Protein AF-A0A1C7NAW8-F1 (afdb_monomer_lite)

Secondary structure (DSSP, 8-state):
-HHHHHHHHHHHHHHHHHHHHHHHHHHHHHHHHHHHHHHHHHHHHHHHHHHHHHHHHHHHHHHHHHHHHHHHHTT--HHHHHHHHTS--THHHHHHHHHHHHHHHHHHHHHHHHHHHHHHHHHHHHHHHHHHHHHHHHHHHHHHHHHHHHHHHHHHHHHHHHHHHHHHHHHHHHHHHHHHHHHHHHHHHHHHHHHHHHHHHHHHHHHHHHHHHHHHHHHHHHHHHHHHHHHHHHHHHHHHHHHHH-GGGHHHHHHHHHHHTT--HHHHHHHHHHHHTTT--

Foldseek 3Di:
DVVVVVVVVVVVVVVVVVVVVVVVVVVVVVVVVVVVVVVVVVVVVVVVVVVVVVVVVVVVVVVVVVVVVVVVVVPDDVVVVVVVVVPDDPVVVVVVVVVVVVVVVVVVVVVVVVVVVVVVVVVVVVVVVVVVVVVVVVVVVVVVVVVVVVVVVVVVVVVVVVVVVVVVVVVVVVVVVVVVVVVVVVVVVVVVVVVVVVVVVVVVVVVVVVVVVVVVVVVVVVVVVVVVVVVLVVVLVVLVVCLVPPLVCVLVSLVVNCVSVVPDPVVSVVSNVVSVVVVVD

Radius of gyration: 74.83 Å; chains: 1; bounding box: 138×52×200 Å

Organism: NCBI:txid101091

pLDDT: mean 86.78, std 14.37, range [37.06, 98.56]

Sequence (281 aa):
MVTTNKLSNNKKVLQAQVTRLTNEIEELYLEKEESKKNVLHFMQEADLARQEAKRALETLDQSTVLSSAWTRISNLDDTCLTQLLTLLDHHAVDEWAQLRSDHVSLQSTLDQTRDEVHATRVALEEETKRANLMKKRWQNAEYQLEKAEHIIDSNKMTQEKEIRQEYQSKLNQSEQSQLHWKNQCEKLISQNALYEEQTKASKAKEIHLMLVNKTLKQEIRKLNREERELVNLEYLRNVILKFLERKNTRAQLVPILSTLLQCSQEDQTRLFQLTQNTITS

Structure (mmCIF, N/CA/C/O backbone):
data_AF-A0A1C7NAW8-F1
#
_entry.id   AF-A0A1C7NAW8-F1
#
loop_
_atom_site.group_PDB
_atom_site.id
_atom_site.type_symbol
_atom_site.label_atom_id
_atom_site.label_alt_id
_atom_site.label_comp_id
_atom_site.label_asym_id
_atom_site.label_entity_id
_atom_site.label_seq_id
_atom_site.pdbx_PDB_ins_code
_atom_site.Cartn_x
_atom_site.Cartn_y
_atom_site.Cartn_z
_atom_site.occupancy
_atom_site.B_iso_or_equiv
_atom_site.auth_seq_id
_atom_site.auth_comp_id
_atom_site.auth_asym_id
_atom_site.auth_atom_id
_atom_site.pdbx_PDB_model_num
ATOM 1 N N . MET A 1 1 ? 5.092 -14.161 20.519 1.00 51.81 1 MET A N 1
ATOM 2 C CA . MET A 1 1 ? 6.440 -14.569 20.049 1.00 51.81 1 MET A CA 1
ATOM 3 C C . MET A 1 1 ? 6.537 -14.869 18.546 1.00 51.81 1 MET A C 1
ATOM 5 O O . MET A 1 1 ? 7.638 -14.841 18.025 1.00 51.81 1 MET A O 1
ATOM 9 N N . VAL A 1 2 ? 5.439 -15.101 17.812 1.00 54.19 2 VAL A N 1
ATOM 10 C CA . VAL A 1 2 ? 5.494 -15.413 16.361 1.00 54.19 2 VAL A CA 1
ATOM 11 C C . VAL A 1 2 ? 5.649 -14.164 15.468 1.00 54.19 2 VAL A C 1
ATOM 13 O O . VAL A 1 2 ? 6.211 -14.232 14.378 1.00 54.19 2 VAL A O 1
ATOM 16 N N . THR A 1 3 ? 5.214 -12.992 15.934 1.00 53.62 3 THR A N 1
ATOM 17 C CA . THR A 1 3 ? 5.253 -11.728 15.175 1.00 53.62 3 THR A CA 1
ATOM 18 C C . THR A 1 3 ? 6.654 -11.125 15.043 1.00 53.62 3 THR A C 1
ATOM 20 O O . THR A 1 3 ? 6.976 -10.544 14.008 1.00 53.62 3 THR A O 1
ATOM 23 N N . THR A 1 4 ? 7.525 -11.319 16.035 1.00 57.25 4 THR A N 1
ATOM 24 C CA . THR A 1 4 ? 8.906 -10.809 16.019 1.00 57.25 4 THR A CA 1
ATOM 25 C C . THR A 1 4 ? 9.782 -11.519 14.982 1.00 57.25 4 THR A C 1
ATOM 27 O O . THR A 1 4 ? 10.615 -10.878 14.343 1.00 57.25 4 THR A O 1
ATOM 30 N N . ASN A 1 5 ? 9.541 -12.810 14.723 1.00 64.00 5 ASN A N 1
ATOM 31 C CA . ASN A 1 5 ? 10.266 -13.560 13.691 1.00 64.00 5 ASN A CA 1
ATOM 32 C C . ASN A 1 5 ? 9.900 -13.126 12.263 1.00 64.00 5 ASN A C 1
ATOM 34 O O . ASN A 1 5 ? 10.780 -13.043 11.407 1.00 64.00 5 ASN A O 1
ATOM 38 N N . LYS A 1 6 ? 8.631 -12.782 12.000 1.00 68.56 6 LYS A N 1
ATOM 39 C CA . LYS A 1 6 ? 8.211 -12.260 10.685 1.00 68.56 6 LYS A CA 1
ATOM 40 C C . LYS A 1 6 ? 8.833 -10.895 10.376 1.00 68.56 6 LYS A C 1
ATOM 42 O O . LYS A 1 6 ? 9.317 -10.684 9.268 1.00 68.56 6 LYS A O 1
ATOM 47 N N . LEU A 1 7 ? 8.877 -9.998 11.361 1.00 70.75 7 LEU A N 1
ATOM 48 C CA . LEU A 1 7 ? 9.529 -8.689 11.230 1.00 70.75 7 LEU A CA 1
ATOM 49 C C . LEU A 1 7 ? 11.042 -8.811 10.996 1.00 70.75 7 LEU A C 1
ATOM 51 O O . LEU A 1 7 ? 11.593 -8.102 10.157 1.00 70.75 7 LEU A O 1
ATOM 55 N N . SER A 1 8 ? 11.700 -9.745 11.686 1.00 79.19 8 SER A N 1
ATOM 56 C CA . SER A 1 8 ? 13.129 -10.026 11.501 1.00 79.19 8 SER A CA 1
ATOM 57 C C . SER A 1 8 ? 13.445 -10.536 10.089 1.00 79.19 8 SER A C 1
ATOM 59 O O . SER A 1 8 ? 14.378 -10.051 9.448 1.00 79.19 8 SER A O 1
ATOM 61 N N . ASN A 1 9 ? 12.625 -11.446 9.554 1.00 81.44 9 ASN A N 1
ATOM 62 C CA . ASN A 1 9 ? 12.804 -11.953 8.193 1.00 81.44 9 ASN A CA 1
ATOM 63 C C . ASN A 1 9 ? 12.555 -10.878 7.129 1.00 81.44 9 ASN A C 1
ATOM 65 O O . ASN A 1 9 ? 13.366 -10.742 6.217 1.00 81.44 9 ASN A O 1
ATOM 69 N N . ASN A 1 10 ? 11.510 -10.059 7.274 1.00 84.44 10 ASN A N 1
ATOM 70 C CA . ASN A 1 10 ? 11.258 -8.960 6.338 1.00 84.44 10 ASN A CA 1
ATOM 71 C C . ASN A 1 10 ? 12.392 -7.928 6.343 1.00 84.44 10 ASN A C 1
ATOM 73 O O . ASN A 1 10 ? 12.785 -7.448 5.283 1.00 84.44 10 ASN A O 1
ATOM 77 N N . LYS A 1 11 ? 12.969 -7.631 7.514 1.00 87.19 11 LYS A N 1
ATOM 78 C CA . LYS A 1 11 ? 14.132 -6.744 7.616 1.00 87.19 11 LYS A CA 1
ATOM 79 C C . LYS A 1 11 ? 15.340 -7.304 6.860 1.00 87.19 11 LYS A C 1
ATOM 81 O O . LYS A 1 11 ? 15.992 -6.552 6.148 1.00 87.19 11 LYS A O 1
ATOM 86 N N . LYS A 1 12 ? 15.614 -8.610 6.965 1.00 88.94 12 LYS A N 1
ATOM 87 C CA . LYS A 1 12 ? 16.709 -9.257 6.219 1.00 88.94 12 LYS A CA 1
ATOM 88 C C . LYS A 1 12 ? 16.485 -9.223 4.706 1.00 88.94 12 LYS A C 1
ATOM 90 O O . LYS A 1 12 ? 17.429 -8.956 3.972 1.00 88.94 12 LYS A O 1
ATOM 95 N N . VAL A 1 13 ? 15.252 -9.453 4.252 1.00 90.38 13 VAL A N 1
ATOM 96 C CA . VAL A 1 13 ? 14.896 -9.393 2.823 1.00 90.38 13 VAL A CA 1
ATOM 97 C C . VAL A 1 13 ? 15.068 -7.976 2.279 1.00 90.38 13 VAL A C 1
ATOM 99 O O . VAL A 1 13 ? 15.721 -7.793 1.256 1.00 90.38 13 VAL A O 1
ATOM 102 N N . LEU A 1 14 ? 14.563 -6.968 2.996 1.00 90.25 14 LEU A N 1
ATOM 103 C CA . LEU A 1 14 ? 14.736 -5.565 2.616 1.00 90.25 14 LEU A CA 1
ATOM 104 C C . LEU A 1 14 ? 16.208 -5.158 2.610 1.00 90.25 14 LEU A C 1
ATOM 106 O O . LEU A 1 14 ? 16.650 -4.477 1.694 1.00 90.25 14 LEU A O 1
ATOM 110 N N . GLN A 1 15 ? 16.985 -5.602 3.596 1.00 91.56 15 GLN A N 1
ATOM 111 C CA . GLN A 1 15 ? 18.406 -5.283 3.668 1.00 91.56 15 GLN A CA 1
ATOM 112 C C . GLN A 1 15 ? 19.187 -5.908 2.505 1.00 91.56 15 GLN A C 1
ATOM 114 O O . GLN A 1 15 ? 19.997 -5.222 1.895 1.00 91.56 15 GLN A O 1
ATOM 119 N N . ALA A 1 16 ? 18.881 -7.154 2.130 1.00 91.81 16 ALA A N 1
ATOM 120 C CA . ALA A 1 16 ? 19.460 -7.787 0.945 1.00 91.81 16 ALA A CA 1
ATOM 121 C C . ALA A 1 16 ? 19.065 -7.064 -0.355 1.00 91.81 16 ALA A C 1
ATOM 123 O O . ALA A 1 16 ? 19.889 -6.919 -1.256 1.00 91.81 16 ALA A O 1
ATOM 124 N N . GLN A 1 17 ? 17.824 -6.577 -0.448 1.00 91.38 17 GLN A N 1
ATOM 125 C CA . GLN A 1 17 ? 17.354 -5.818 -1.605 1.00 91.38 17 GLN A CA 1
ATOM 126 C C . GLN A 1 17 ? 18.036 -4.450 -1.713 1.00 91.38 17 GLN A C 1
ATOM 128 O O . GLN A 1 17 ? 18.431 -4.061 -2.807 1.00 91.38 17 GLN A O 1
ATOM 133 N N . VAL A 1 18 ? 18.238 -3.757 -0.588 1.00 91.31 18 VAL A N 1
ATOM 134 C CA . VAL A 1 18 ? 19.005 -2.505 -0.545 1.00 91.31 18 VAL A CA 1
ATOM 135 C C . VAL A 1 18 ? 20.436 -2.749 -1.012 1.00 91.31 18 VAL A C 1
ATOM 137 O O . VAL A 1 18 ? 20.887 -2.047 -1.904 1.00 91.31 18 VAL A O 1
ATOM 140 N N . THR A 1 19 ? 21.122 -3.776 -0.499 1.00 92.50 19 THR A N 1
ATOM 141 C CA . THR A 1 19 ? 22.492 -4.097 -0.937 1.00 92.50 19 THR A CA 1
ATOM 142 C C . THR A 1 19 ? 22.557 -4.413 -2.431 1.00 92.50 19 THR A C 1
ATOM 144 O O . THR A 1 19 ? 23.470 -3.961 -3.111 1.00 92.50 19 THR A O 1
ATOM 147 N N . ARG A 1 20 ? 21.568 -5.140 -2.965 1.00 94.44 20 ARG A N 1
ATOM 148 C CA . ARG A 1 20 ? 21.500 -5.443 -4.399 1.00 94.44 20 ARG A CA 1
ATOM 149 C C . ARG A 1 20 ? 21.351 -4.180 -5.247 1.00 94.44 20 ARG A C 1
ATOM 151 O O . ARG A 1 20 ? 22.102 -4.014 -6.197 1.00 94.44 20 ARG A O 1
ATOM 158 N N . LEU A 1 21 ? 20.426 -3.297 -4.871 1.00 92.31 21 LEU A N 1
ATOM 159 C CA . LEU A 1 21 ? 20.205 -2.029 -5.571 1.00 92.31 21 LEU A CA 1
ATOM 160 C C . LEU A 1 21 ? 21.412 -1.093 -5.451 1.00 92.31 21 LEU A C 1
ATOM 162 O O . LEU A 1 21 ? 21.721 -0.380 -6.395 1.00 92.31 21 LEU A O 1
ATOM 166 N N . THR A 1 22 ? 22.117 -1.094 -4.316 1.00 93.81 22 THR A N 1
ATOM 167 C CA . THR A 1 22 ? 23.360 -0.324 -4.160 1.00 93.81 22 THR A CA 1
ATOM 168 C C . THR A 1 22 ? 24.436 -0.803 -5.130 1.00 93.81 22 THR A C 1
ATOM 170 O O . THR A 1 22 ? 25.039 0.027 -5.802 1.00 93.81 22 THR A O 1
ATOM 173 N N . ASN A 1 23 ? 24.626 -2.119 -5.257 1.00 94.19 23 ASN A N 1
ATOM 174 C CA . ASN A 1 23 ? 25.592 -2.679 -6.203 1.00 94.19 23 ASN A CA 1
ATOM 175 C C . ASN A 1 23 ? 25.206 -2.370 -7.659 1.00 94.19 23 ASN A C 1
ATOM 177 O O . ASN A 1 23 ? 26.063 -1.994 -8.448 1.00 94.19 23 ASN A O 1
ATOM 181 N N . GLU A 1 24 ? 23.920 -2.477 -8.001 1.00 94.88 24 GLU A N 1
ATOM 182 C CA . GLU A 1 24 ? 23.408 -2.164 -9.343 1.00 94.88 24 GLU A CA 1
ATOM 183 C C . GLU A 1 24 ? 23.604 -0.679 -9.694 1.00 94.88 24 GLU A C 1
ATOM 185 O O . GLU A 1 24 ? 23.990 -0.341 -10.809 1.00 94.88 24 GLU A O 1
ATOM 190 N N . ILE A 1 25 ? 23.428 0.225 -8.724 1.00 91.69 25 ILE A N 1
ATOM 191 C CA . ILE A 1 25 ? 23.732 1.650 -8.902 1.00 91.69 25 ILE A CA 1
ATOM 192 C C . ILE A 1 25 ? 25.233 1.869 -9.142 1.00 91.69 25 ILE A C 1
ATOM 194 O O . ILE A 1 25 ? 25.587 2.639 -10.033 1.00 91.69 25 ILE A O 1
ATOM 198 N N . GLU A 1 26 ? 26.117 1.224 -8.375 1.00 94.50 26 GLU A N 1
ATOM 199 C CA . GLU A 1 26 ? 27.570 1.334 -8.584 1.00 94.50 26 GLU A CA 1
ATOM 200 C C . GLU A 1 26 ? 27.997 0.825 -9.967 1.00 94.50 26 GLU A C 1
ATOM 202 O O . GLU A 1 26 ? 28.802 1.478 -10.634 1.00 94.50 26 GLU A O 1
ATOM 207 N N . GLU A 1 27 ? 27.421 -0.286 -10.426 1.00 92.38 27 GLU A N 1
ATOM 208 C CA . GLU A 1 27 ? 27.670 -0.848 -11.756 1.00 92.38 27 GLU A CA 1
ATOM 209 C C . GLU A 1 27 ? 27.235 0.125 -12.865 1.00 92.38 27 GLU A C 1
ATOM 211 O O . GLU A 1 27 ? 28.030 0.454 -13.745 1.00 92.38 27 GLU A O 1
ATOM 216 N N . LEU A 1 28 ? 26.040 0.718 -12.750 1.00 92.19 28 LEU A N 1
ATOM 217 C CA . LEU A 1 28 ? 25.561 1.743 -13.687 1.00 92.19 28 LEU A CA 1
ATOM 218 C C . LEU A 1 28 ? 26.434 3.010 -13.690 1.00 92.19 28 LEU A C 1
ATOM 220 O O . LEU A 1 28 ? 26.618 3.644 -14.733 1.00 92.19 28 LEU A O 1
ATOM 224 N N . TYR A 1 29 ? 26.990 3.406 -12.541 1.00 93.25 29 TYR A N 1
ATOM 225 C CA . TYR A 1 29 ? 27.942 4.519 -12.481 1.00 93.25 29 TYR A CA 1
ATOM 226 C C . TYR A 1 29 ? 29.252 4.198 -13.211 1.00 93.25 29 TYR A C 1
ATOM 228 O O . TYR A 1 29 ? 29.793 5.076 -13.890 1.00 93.25 29 TYR A O 1
ATOM 236 N N . LEU A 1 30 ? 29.746 2.961 -13.104 1.00 93.88 30 LEU A N 1
ATOM 237 C CA . LEU A 1 30 ? 30.938 2.504 -13.820 1.00 93.88 30 LEU A CA 1
ATOM 238 C C . LEU A 1 30 ? 30.696 2.454 -15.335 1.00 93.88 30 LEU A C 1
ATOM 240 O O . LEU A 1 30 ? 31.489 3.029 -16.083 1.00 93.88 30 LEU A O 1
ATOM 244 N N . GLU A 1 31 ? 29.576 1.879 -15.782 1.00 90.62 31 GLU A N 1
ATOM 245 C CA . GLU A 1 31 ? 29.193 1.837 -17.203 1.00 90.62 31 GLU A CA 1
ATOM 246 C C . GLU A 1 31 ? 29.044 3.240 -17.803 1.00 90.62 31 GLU A C 1
ATOM 248 O O . GLU A 1 31 ? 29.469 3.505 -18.935 1.00 90.62 31 GLU A O 1
ATOM 253 N N . LYS A 1 32 ? 28.474 4.181 -17.040 1.00 92.50 32 LYS A N 1
ATOM 254 C CA . LYS A 1 32 ? 28.353 5.580 -17.461 1.00 92.50 32 LYS A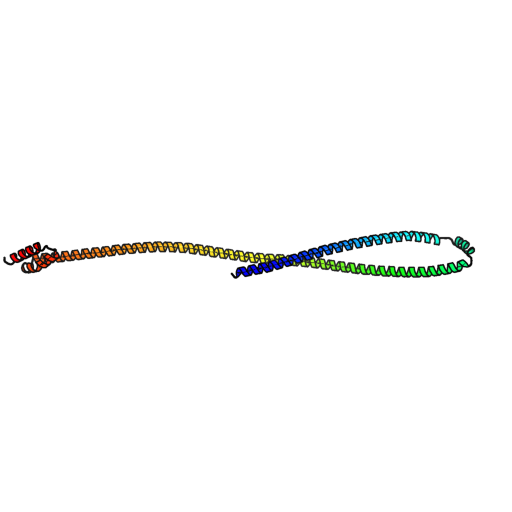 CA 1
ATOM 255 C C . LYS A 1 32 ? 29.721 6.232 -17.658 1.00 92.50 32 LYS A C 1
ATOM 257 O O . LYS A 1 32 ? 29.912 6.967 -18.630 1.00 92.50 32 LYS A O 1
ATOM 262 N N . GLU A 1 33 ? 30.669 5.982 -16.758 1.00 91.81 33 GLU A N 1
ATOM 263 C CA . GLU A 1 33 ? 31.998 6.590 -16.848 1.00 91.81 33 GLU A CA 1
ATOM 264 C C . GLU A 1 33 ? 32.855 5.945 -17.948 1.00 91.81 33 GLU A C 1
ATOM 266 O O . GLU A 1 33 ? 33.630 6.639 -18.610 1.00 91.81 33 GLU A O 1
ATOM 271 N N . GLU A 1 34 ? 32.661 4.655 -18.225 1.00 90.94 34 GLU A N 1
ATOM 272 C CA . GLU A 1 34 ? 33.238 3.979 -19.391 1.00 90.94 34 GLU A CA 1
ATOM 273 C C . GLU A 1 34 ? 32.644 4.507 -20.706 1.00 90.94 34 GLU A C 1
ATOM 275 O O . GLU A 1 34 ? 33.382 4.890 -21.616 1.00 90.94 34 GLU A O 1
ATOM 280 N N . SER A 1 35 ? 31.321 4.668 -20.774 1.00 89.56 35 SER A N 1
ATOM 281 C CA . SER A 1 35 ? 30.636 5.255 -21.934 1.00 89.56 35 SER A CA 1
ATOM 282 C C . SER A 1 35 ? 31.125 6.675 -22.230 1.00 89.56 35 SER A C 1
ATOM 284 O O . SER A 1 35 ? 31.375 7.030 -23.382 1.00 89.56 35 SER A O 1
ATOM 286 N N . LYS A 1 36 ? 31.336 7.491 -21.193 1.00 94.19 36 LYS A N 1
ATOM 287 C CA . LYS A 1 36 ? 31.895 8.844 -21.323 1.00 94.19 36 LYS A CA 1
ATOM 288 C C . LYS A 1 36 ? 33.329 8.836 -21.864 1.00 94.19 36 LYS A C 1
ATOM 290 O O . LYS A 1 36 ? 33.662 9.681 -22.696 1.00 94.19 36 LYS A O 1
ATOM 295 N N . LYS A 1 37 ? 34.172 7.890 -21.430 1.00 93.75 37 LYS A N 1
ATOM 296 C CA . LYS A 1 37 ? 35.524 7.707 -21.988 1.00 93.75 37 LYS A CA 1
ATOM 297 C C . LYS A 1 37 ? 35.471 7.314 -23.464 1.00 93.75 37 LYS A C 1
ATOM 299 O O . LYS A 1 37 ? 36.210 7.890 -24.257 1.00 93.75 37 LYS A O 1
ATOM 304 N N . ASN A 1 38 ? 34.562 6.416 -23.837 1.00 91.31 38 ASN A N 1
ATOM 305 C CA . ASN A 1 38 ? 34.384 5.998 -25.228 1.00 91.31 38 ASN A CA 1
ATOM 306 C C . ASN A 1 38 ? 33.960 7.174 -26.120 1.00 91.31 38 ASN A C 1
ATOM 308 O O . ASN A 1 38 ? 34.534 7.371 -27.187 1.00 91.31 38 ASN A O 1
ATOM 312 N N . VAL A 1 39 ? 33.025 8.015 -25.664 1.00 92.06 39 VAL A N 1
ATOM 313 C CA . VAL A 1 39 ? 32.625 9.233 -26.395 1.00 92.06 39 VAL A CA 1
ATOM 314 C C . VAL A 1 39 ? 33.805 10.191 -26.586 1.00 92.06 39 VAL A C 1
ATOM 316 O O . VAL A 1 39 ? 33.990 10.718 -27.682 1.00 92.06 39 VAL A O 1
ATOM 319 N N . LEU A 1 40 ? 34.633 10.394 -25.555 1.00 90.06 40 LEU A N 1
ATOM 320 C CA . LEU A 1 40 ? 35.838 11.225 -25.661 1.00 90.06 40 LEU A CA 1
ATOM 321 C C . LEU A 1 40 ? 36.845 10.663 -26.673 1.00 90.06 40 LEU A C 1
ATOM 323 O O . LEU A 1 40 ? 37.391 11.435 -27.459 1.00 90.06 40 LEU A O 1
ATOM 327 N N . HIS A 1 41 ? 37.057 9.344 -26.689 1.00 93.62 41 HIS A N 1
ATOM 328 C CA . HIS A 1 41 ? 37.923 8.690 -27.673 1.00 93.62 41 HIS A CA 1
ATOM 329 C C . HIS A 1 41 ? 37.406 8.906 -29.100 1.00 93.62 41 HIS A C 1
ATOM 331 O O . HIS A 1 41 ? 38.157 9.355 -29.961 1.00 93.62 41 HIS A O 1
ATOM 337 N N . PHE A 1 42 ? 36.108 8.686 -29.342 1.00 90.69 42 PHE A N 1
ATOM 338 C CA . PHE A 1 42 ? 35.502 8.925 -30.656 1.00 90.69 42 PHE A CA 1
ATOM 339 C C . PHE A 1 42 ? 35.623 10.384 -31.109 1.00 90.69 42 PHE A C 1
ATOM 341 O O . PHE A 1 42 ? 35.854 10.641 -32.289 1.00 90.69 42 PHE A O 1
ATOM 348 N N . MET A 1 43 ? 35.492 11.350 -30.194 1.00 88.38 43 MET A N 1
ATOM 349 C CA . MET A 1 43 ? 35.703 12.762 -30.525 1.00 88.38 43 MET A CA 1
ATOM 350 C C . MET A 1 43 ? 37.155 13.048 -30.925 1.00 88.38 43 MET A C 1
ATOM 352 O O . MET A 1 43 ? 37.383 13.723 -31.926 1.00 88.38 43 MET A O 1
ATOM 356 N N . GLN A 1 44 ? 38.129 12.510 -30.186 1.00 92.81 44 GLN A N 1
ATOM 357 C CA . GLN A 1 44 ? 39.552 12.672 -30.502 1.00 92.81 44 GLN A CA 1
ATOM 358 C C . GLN A 1 44 ? 39.921 12.032 -31.843 1.00 92.81 44 GLN A C 1
ATOM 360 O O . GLN A 1 44 ? 40.644 12.630 -32.638 1.00 92.81 44 GLN A O 1
ATOM 365 N N . GLU A 1 45 ? 39.393 10.842 -32.116 1.00 91.38 45 GLU A N 1
ATOM 366 C CA . GLU A 1 45 ? 39.609 10.120 -33.368 1.00 91.38 45 GLU A CA 1
ATOM 367 C C . GLU A 1 45 ? 38.979 10.858 -34.560 1.00 91.38 45 GLU A C 1
ATOM 369 O O . GLU A 1 45 ? 39.610 11.011 -35.607 1.00 91.38 45 GLU A O 1
ATOM 374 N N . ALA A 1 46 ? 37.782 11.426 -34.383 1.00 88.88 46 ALA A N 1
ATOM 375 C CA . ALA A 1 46 ? 37.148 12.270 -35.393 1.00 88.88 46 ALA A CA 1
ATOM 376 C C . ALA A 1 46 ? 37.946 13.556 -35.676 1.00 88.88 46 ALA A C 1
ATOM 378 O O . ALA A 1 46 ? 38.043 13.982 -36.831 1.00 88.88 46 ALA A O 1
ATOM 379 N N . ASP A 1 47 ? 38.531 14.179 -34.651 1.00 91.44 47 ASP A N 1
ATOM 380 C CA . ASP A 1 47 ? 39.372 15.366 -34.824 1.00 91.44 47 ASP A CA 1
ATOM 381 C C . ASP A 1 47 ? 40.706 15.036 -35.510 1.00 91.44 47 ASP A C 1
ATOM 383 O O . ASP A 1 47 ? 41.153 15.803 -36.368 1.00 91.44 47 ASP A O 1
ATOM 387 N N . LEU A 1 48 ? 41.309 13.880 -35.212 1.00 91.19 48 LEU A N 1
ATOM 388 C CA . LEU A 1 48 ? 42.483 13.373 -35.930 1.00 91.19 48 LEU A CA 1
ATOM 389 C C . LEU A 1 48 ? 42.171 13.136 -37.411 1.00 91.19 48 LEU A C 1
ATOM 391 O O . LEU A 1 48 ? 42.870 13.674 -38.271 1.00 91.19 48 LEU A O 1
ATOM 395 N N . ALA A 1 49 ? 41.073 12.441 -37.717 1.00 90.12 49 ALA A N 1
ATOM 396 C CA . ALA A 1 49 ? 40.642 12.200 -39.093 1.00 90.12 49 ALA A CA 1
ATOM 397 C C . ALA A 1 49 ? 40.394 13.513 -39.862 1.00 90.12 49 ALA A C 1
ATOM 399 O O . ALA A 1 49 ? 40.749 13.638 -41.035 1.00 90.12 49 ALA A O 1
ATOM 400 N N . ARG A 1 50 ? 39.839 14.540 -39.200 1.00 90.69 50 ARG A N 1
ATOM 401 C CA . ARG A 1 50 ? 39.681 15.883 -39.790 1.00 90.69 50 ARG A CA 1
ATOM 402 C C . ARG A 1 50 ? 41.018 16.554 -40.091 1.00 90.69 50 ARG A C 1
ATOM 404 O O . ARG A 1 50 ? 41.149 17.194 -41.134 1.00 90.69 50 ARG A O 1
ATOM 411 N N . GLN A 1 51 ? 41.998 16.440 -39.196 1.00 91.25 51 GLN A N 1
ATOM 412 C CA . GLN A 1 51 ? 43.333 16.994 -39.430 1.00 91.25 51 GLN A CA 1
ATOM 413 C C . GLN A 1 51 ? 44.041 16.286 -40.586 1.00 91.25 51 GLN A C 1
ATOM 415 O O . GLN A 1 51 ? 44.654 16.955 -41.417 1.00 91.25 51 GLN A O 1
ATOM 420 N N . GLU A 1 52 ? 43.929 14.963 -40.674 1.00 89.94 52 GLU A N 1
ATOM 421 C CA . GLU A 1 52 ? 44.488 14.184 -41.781 1.00 89.94 52 GLU A CA 1
ATOM 422 C C . GLU A 1 52 ? 43.840 14.547 -43.117 1.00 89.94 52 GLU A C 1
ATOM 424 O O . GLU A 1 52 ? 44.552 14.832 -44.079 1.00 89.94 52 GLU A O 1
ATOM 429 N N . ALA A 1 53 ? 42.508 14.655 -43.162 1.00 86.50 53 ALA A N 1
ATOM 430 C CA . ALA A 1 53 ? 41.792 15.100 -44.356 1.00 86.50 53 ALA A CA 1
ATOM 431 C C . ALA A 1 53 ? 42.233 16.505 -44.804 1.00 86.50 53 ALA A C 1
ATOM 433 O O . ALA A 1 53 ? 42.399 16.758 -45.998 1.00 86.50 53 ALA A O 1
ATOM 434 N N . LYS A 1 54 ? 42.475 17.416 -43.852 1.00 91.12 54 LYS A N 1
ATOM 435 C CA . LYS A 1 54 ? 42.985 18.759 -44.150 1.00 91.12 54 LYS A CA 1
ATOM 436 C C . LYS A 1 54 ? 44.399 18.721 -44.739 1.00 91.12 54 LYS A C 1
ATOM 438 O O . LYS A 1 54 ? 44.640 19.381 -45.745 1.00 91.12 54 LYS A O 1
ATOM 443 N N . ARG A 1 55 ? 45.311 17.924 -44.169 1.00 88.00 55 ARG A N 1
ATOM 444 C CA . ARG A 1 55 ? 46.669 17.744 -44.720 1.00 88.00 55 ARG A CA 1
ATOM 445 C C . ARG A 1 55 ? 46.632 17.144 -46.125 1.00 88.00 55 ARG A C 1
ATOM 447 O O . ARG A 1 55 ? 47.365 17.600 -46.995 1.00 88.00 55 ARG A O 1
ATOM 454 N N . ALA A 1 56 ? 45.755 16.167 -46.363 1.00 83.50 56 ALA A N 1
ATOM 455 C CA . ALA A 1 56 ? 45.577 15.565 -47.683 1.00 83.50 56 ALA A CA 1
ATOM 456 C C . ALA A 1 56 ? 45.097 16.595 -48.726 1.00 83.50 56 ALA A C 1
ATOM 458 O O . ALA A 1 56 ? 45.620 16.643 -49.840 1.00 83.50 56 ALA A O 1
ATOM 459 N N . LEU A 1 57 ? 44.161 17.475 -48.356 1.00 79.81 57 LEU A N 1
ATOM 460 C CA . LEU A 1 57 ? 43.723 18.590 -49.205 1.00 79.81 57 LEU A CA 1
ATOM 461 C C . LEU A 1 57 ? 44.858 19.578 -49.511 1.00 79.81 57 LEU A C 1
ATOM 463 O O . LEU A 1 57 ? 45.024 19.965 -50.665 1.00 79.81 57 LEU A O 1
ATOM 467 N N . GLU A 1 58 ? 45.670 19.941 -48.515 1.00 82.25 58 GLU A N 1
ATOM 468 C CA . GLU A 1 58 ? 46.837 20.820 -48.702 1.00 82.25 58 GLU A CA 1
ATOM 469 C C . GLU A 1 58 ? 47.876 20.197 -49.654 1.00 82.25 58 GLU A C 1
ATOM 471 O O . GLU A 1 58 ? 48.435 20.892 -50.502 1.00 82.25 58 GLU A O 1
ATOM 476 N N . THR A 1 59 ? 48.095 18.878 -49.588 1.00 79.00 59 THR A N 1
ATOM 477 C CA . THR A 1 59 ? 48.964 18.179 -50.553 1.00 79.00 59 THR A CA 1
ATOM 478 C C . THR A 1 59 ? 48.373 18.120 -51.963 1.00 79.00 59 THR A C 1
ATOM 480 O O . THR A 1 59 ? 49.112 18.213 -52.944 1.00 79.00 59 THR A O 1
ATOM 483 N N . LEU A 1 60 ? 47.046 18.018 -52.093 1.00 72.69 60 LEU A N 1
ATOM 484 C CA . LEU A 1 60 ? 46.374 18.036 -53.394 1.00 72.69 60 LEU A CA 1
ATOM 485 C C . LEU A 1 60 ? 46.508 19.410 -54.069 1.00 72.69 60 LEU A C 1
ATOM 487 O O . LEU A 1 60 ? 46.741 19.487 -55.274 1.00 72.69 60 LEU A O 1
ATOM 491 N N . ASP A 1 61 ? 46.435 20.490 -53.291 1.00 71.75 61 ASP A N 1
ATOM 492 C CA . ASP A 1 61 ? 46.587 21.864 -53.786 1.00 71.75 61 ASP A CA 1
ATOM 493 C C . ASP A 1 61 ? 48.034 22.180 -54.218 1.00 71.75 61 ASP A C 1
ATOM 495 O O . ASP A 1 61 ? 48.278 22.992 -55.103 1.00 71.75 61 ASP A O 1
ATOM 499 N N . GLN A 1 62 ? 49.029 21.465 -53.685 1.00 69.69 62 GLN A N 1
ATOM 500 C CA . GLN A 1 62 ? 50.398 21.514 -54.219 1.00 69.69 62 GLN A CA 1
ATOM 501 C C . GLN A 1 62 ? 50.527 20.764 -55.558 1.00 69.69 62 GLN A C 1
ATOM 503 O O . GLN A 1 62 ? 51.332 21.139 -56.412 1.00 69.69 62 GLN A O 1
ATOM 508 N N . SER A 1 63 ? 49.708 19.733 -55.783 1.00 61.41 63 SER A N 1
ATOM 509 C CA . SER A 1 63 ? 49.677 18.974 -57.040 1.00 61.41 63 SER A CA 1
ATOM 510 C C . SER A 1 63 ? 49.013 19.752 -58.190 1.00 61.41 63 SER A C 1
ATOM 512 O O . SER A 1 63 ? 49.424 19.621 -59.346 1.00 61.41 63 SER A O 1
ATOM 514 N N . THR A 1 64 ? 48.057 20.646 -57.906 1.00 63.03 64 THR A N 1
ATOM 515 C CA . THR A 1 64 ? 47.448 21.519 -58.933 1.00 63.03 64 THR A CA 1
ATOM 516 C C . THR A 1 64 ? 48.464 22.499 -59.541 1.00 63.03 64 THR A C 1
ATOM 518 O O . THR A 1 64 ? 48.396 22.792 -60.739 1.00 63.03 64 THR A O 1
ATOM 521 N N . VAL A 1 65 ? 49.479 22.920 -58.775 1.00 59.72 65 VAL A N 1
ATOM 522 C CA . VAL A 1 65 ? 50.618 23.714 -59.276 1.00 59.72 65 VAL A CA 1
ATOM 523 C C . VAL A 1 65 ? 51.429 22.923 -60.309 1.00 59.72 65 VAL A C 1
ATOM 525 O O . VAL A 1 65 ? 51.774 23.469 -61.360 1.00 59.72 65 VAL A O 1
ATOM 528 N N . LEU A 1 66 ? 51.665 21.628 -60.072 1.00 60.75 66 LEU A N 1
ATOM 529 C CA . LEU A 1 66 ? 52.351 20.74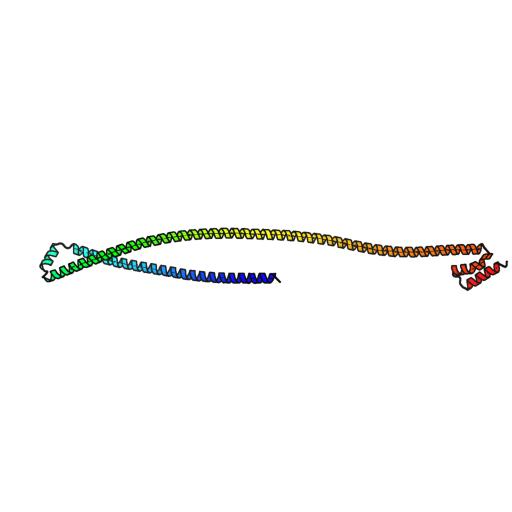3 -61.024 1.00 60.75 66 LEU A CA 1
ATOM 530 C C . LEU A 1 66 ? 51.522 20.505 -62.292 1.00 60.75 66 LEU A C 1
ATOM 532 O O . LEU A 1 66 ? 52.072 20.518 -63.392 1.00 60.75 66 LEU A O 1
ATOM 536 N N . SER A 1 67 ? 50.199 20.381 -62.158 1.00 59.62 67 SER A N 1
ATOM 537 C CA . SER A 1 67 ? 49.286 20.292 -63.304 1.00 59.62 67 SER A CA 1
ATOM 538 C C . SER A 1 67 ? 49.373 21.545 -64.186 1.00 59.62 67 SER A C 1
ATOM 540 O O . SER A 1 67 ? 49.573 21.437 -65.392 1.00 59.62 67 SER A O 1
ATOM 542 N N . SER A 1 68 ? 49.378 22.745 -63.591 1.00 64.56 68 SER A N 1
ATOM 543 C CA . SER A 1 68 ? 49.527 24.006 -64.341 1.00 64.56 68 SER A CA 1
ATOM 544 C C . SER A 1 68 ? 50.883 24.158 -65.053 1.00 64.56 68 SER A C 1
ATOM 546 O O . SER A 1 68 ? 50.966 24.786 -66.112 1.00 64.56 68 SER A O 1
ATOM 548 N N . ALA A 1 69 ? 51.948 23.560 -64.508 1.00 59.00 69 ALA A N 1
ATOM 549 C CA . ALA A 1 69 ? 53.266 23.514 -65.136 1.00 59.00 69 ALA A CA 1
ATOM 550 C C . ALA A 1 69 ? 53.294 22.536 -66.322 1.00 59.00 69 ALA A C 1
ATOM 552 O O . ALA A 1 69 ? 53.865 22.849 -67.367 1.00 59.00 69 ALA A O 1
ATOM 553 N N . TRP A 1 70 ? 52.614 21.395 -66.204 1.00 58.59 70 TRP A N 1
ATOM 554 C CA . TRP A 1 70 ? 52.499 20.409 -67.277 1.00 58.59 70 TRP A CA 1
ATOM 555 C C . TRP A 1 70 ? 51.675 20.935 -68.465 1.00 58.59 70 TRP A C 1
ATOM 557 O O . TRP A 1 70 ? 52.079 20.761 -69.616 1.00 58.59 70 TRP A O 1
ATOM 567 N N . THR A 1 71 ? 50.603 21.696 -68.209 1.00 62.09 71 THR A N 1
ATOM 568 C CA . THR A 1 71 ? 49.815 22.387 -69.253 1.00 62.09 71 THR A CA 1
ATOM 569 C C . THR A 1 71 ? 50.609 23.484 -69.976 1.00 62.09 71 THR A C 1
ATOM 571 O O . THR A 1 71 ? 50.316 23.829 -71.118 1.00 62.09 71 THR A O 1
ATOM 574 N N . ARG A 1 72 ? 51.638 24.057 -69.337 1.00 59.41 72 ARG A N 1
ATOM 575 C CA . ARG A 1 72 ? 52.547 25.026 -69.977 1.00 59.41 72 ARG A CA 1
ATOM 576 C C . ARG A 1 72 ? 53.573 24.358 -70.890 1.00 59.41 72 ARG A C 1
ATOM 578 O O . ARG A 1 72 ? 53.924 24.942 -71.907 1.00 59.41 72 ARG A O 1
ATOM 585 N N . ILE A 1 73 ? 54.019 23.150 -70.552 1.00 57.47 73 ILE A N 1
ATOM 586 C CA . ILE A 1 73 ? 54.952 22.363 -71.375 1.00 57.47 73 ILE A CA 1
ATOM 587 C C . ILE A 1 73 ? 54.243 21.794 -72.614 1.00 57.47 73 ILE A C 1
ATOM 589 O O . ILE A 1 73 ? 54.820 21.768 -73.694 1.00 57.47 73 ILE A O 1
ATOM 593 N N . SER A 1 74 ? 52.972 21.409 -72.489 1.00 58.00 74 SER A N 1
ATOM 594 C CA . SER A 1 74 ? 52.169 20.865 -73.598 1.00 58.00 74 SER A CA 1
ATOM 595 C C . SER A 1 74 ? 51.661 21.915 -74.602 1.00 58.00 74 SER A C 1
ATOM 597 O O . SER A 1 74 ? 51.124 21.541 -75.638 1.00 58.00 74 SER A O 1
ATOM 599 N N . ASN A 1 75 ? 51.879 23.210 -74.340 1.00 56.00 75 ASN A N 1
ATOM 600 C CA . ASN A 1 75 ? 51.556 24.326 -75.243 1.00 56.00 75 ASN A CA 1
ATOM 601 C C . ASN A 1 75 ? 52.788 24.894 -75.982 1.00 56.00 75 ASN A C 1
ATOM 603 O O . ASN A 1 75 ? 52.728 26.000 -76.523 1.00 56.00 75 ASN A O 1
ATOM 607 N N . LEU A 1 76 ? 53.923 24.188 -75.970 1.00 56.44 76 LEU A N 1
ATOM 608 C CA . LEU A 1 76 ? 55.095 24.562 -76.765 1.00 56.44 76 LEU A CA 1
ATOM 609 C C . LEU A 1 76 ? 54.835 24.261 -78.250 1.00 56.44 76 LEU A C 1
ATOM 611 O O . LEU A 1 76 ? 54.472 23.146 -78.605 1.00 56.44 76 LEU A O 1
ATOM 615 N N . ASP A 1 77 ? 55.016 25.274 -79.098 1.00 59.00 77 ASP A N 1
ATOM 616 C CA . ASP A 1 77 ? 54.739 25.231 -80.538 1.00 59.00 77 ASP A CA 1
ATOM 617 C C . ASP A 1 77 ? 55.721 24.296 -81.280 1.00 59.00 77 ASP A C 1
ATOM 619 O O . ASP A 1 77 ? 56.919 24.266 -80.965 1.00 59.00 77 ASP A O 1
ATOM 623 N N . ASP A 1 78 ? 55.236 23.572 -82.299 1.00 54.53 78 ASP A N 1
ATOM 624 C CA . ASP A 1 78 ? 55.965 22.523 -83.054 1.00 54.53 78 ASP A CA 1
ATOM 625 C C . ASP A 1 78 ? 57.302 22.998 -83.668 1.00 54.53 78 ASP A C 1
ATOM 627 O O . ASP A 1 78 ? 58.204 22.208 -83.974 1.00 54.53 78 ASP A O 1
ATOM 631 N N . THR A 1 79 ? 57.477 24.312 -83.796 1.00 51.75 79 THR A N 1
ATOM 632 C CA . THR A 1 79 ? 58.695 24.968 -84.287 1.00 51.75 79 THR A CA 1
ATOM 633 C C . THR A 1 79 ? 59.867 24.922 -83.288 1.00 51.75 79 THR A C 1
ATOM 635 O O . THR A 1 79 ? 61.027 24.926 -83.699 1.00 51.75 79 THR A O 1
ATOM 638 N N . CYS A 1 80 ? 59.602 24.836 -81.976 1.00 54.12 80 CYS A N 1
ATOM 639 C CA . CYS A 1 80 ? 60.642 24.654 -80.949 1.00 54.12 80 CYS A CA 1
ATOM 640 C C . CYS A 1 80 ? 61.044 23.179 -80.787 1.00 54.12 80 CYS A C 1
ATOM 642 O O . CYS A 1 80 ? 62.217 22.883 -80.553 1.00 54.12 80 CYS A O 1
ATOM 644 N N . LEU A 1 81 ? 60.099 22.250 -80.969 1.00 53.44 81 LEU A N 1
ATOM 645 C CA . LEU A 1 81 ? 60.355 20.804 -80.954 1.00 53.44 81 LEU A CA 1
ATOM 646 C C . LEU A 1 81 ? 61.250 20.368 -82.124 1.00 53.44 81 LEU A C 1
ATOM 648 O O . LEU A 1 81 ? 62.140 19.535 -81.952 1.00 53.44 81 LEU A O 1
ATOM 652 N N . THR A 1 82 ? 61.090 20.986 -83.296 1.00 52.12 82 THR A N 1
ATOM 653 C CA . THR A 1 82 ? 61.892 20.686 -84.495 1.00 52.12 82 THR A CA 1
ATOM 654 C C . THR A 1 82 ? 63.337 21.196 -84.428 1.00 52.12 82 THR A C 1
ATOM 656 O O . THR A 1 82 ? 64.221 20.531 -84.962 1.00 52.12 82 THR A O 1
ATOM 659 N N . GLN A 1 83 ? 63.623 22.296 -83.718 1.00 55.47 83 GLN A N 1
ATOM 660 C CA . GLN A 1 83 ? 65.006 22.753 -83.475 1.00 55.47 83 GLN A CA 1
ATOM 661 C C . GLN A 1 83 ? 65.752 21.892 -82.438 1.00 55.47 83 GLN A C 1
ATOM 663 O O . GLN A 1 83 ? 66.968 21.722 -82.532 1.00 55.47 83 GLN A O 1
ATOM 668 N N . LEU A 1 84 ? 65.030 21.307 -81.476 1.00 53.09 84 LEU A N 1
ATOM 669 C CA . LEU A 1 84 ? 65.579 20.378 -80.480 1.00 53.09 84 LEU A CA 1
ATOM 670 C C . LEU A 1 84 ? 65.880 18.996 -81.089 1.00 53.09 84 LEU A C 1
ATOM 672 O O . LEU A 1 84 ? 66.910 18.398 -80.786 1.00 53.09 84 LEU A O 1
ATOM 676 N N . LEU A 1 85 ? 65.033 18.529 -82.013 1.00 51.72 85 LEU A N 1
ATOM 677 C CA . LEU A 1 85 ? 65.195 17.252 -82.722 1.00 51.72 85 LEU A CA 1
ATOM 678 C C . LEU A 1 85 ? 66.412 17.209 -83.663 1.00 51.72 85 LEU A C 1
ATOM 680 O O . LEU A 1 85 ? 66.957 16.135 -83.891 1.00 51.72 85 LEU A O 1
ATOM 684 N N . THR A 1 86 ? 66.889 18.348 -84.174 1.00 54.66 86 THR A N 1
ATOM 685 C CA . THR A 1 86 ? 68.101 18.410 -85.019 1.00 54.66 86 THR A CA 1
ATOM 686 C C . THR A 1 86 ? 69.423 18.347 -84.243 1.00 54.66 86 THR A C 1
ATOM 688 O O . THR A 1 86 ? 70.470 18.160 -84.856 1.00 54.66 86 THR A O 1
ATOM 691 N N . LEU A 1 87 ? 69.395 18.496 -82.913 1.00 52.69 87 LEU A N 1
ATOM 692 C CA . LEU A 1 87 ? 70.574 18.439 -82.031 1.00 52.69 87 LEU A CA 1
ATOM 693 C C . LEU A 1 87 ? 70.715 17.103 -81.285 1.00 52.69 87 LEU A C 1
ATOM 695 O O . LEU A 1 87 ? 71.713 16.884 -80.600 1.00 52.69 87 LEU A O 1
ATOM 699 N N . LEU A 1 88 ? 69.725 16.221 -81.399 1.00 49.62 88 LEU A N 1
ATOM 700 C CA . LEU A 1 88 ? 69.641 14.988 -80.630 1.00 49.62 88 LEU A CA 1
ATOM 701 C C . LEU A 1 88 ? 70.273 13.822 -81.406 1.00 49.62 88 LEU A C 1
ATOM 703 O O . LEU A 1 88 ? 69.686 13.240 -82.316 1.00 49.62 88 LEU A O 1
ATOM 707 N N . ASP A 1 89 ? 71.518 13.542 -81.020 1.00 57.16 89 ASP A N 1
ATOM 708 C CA . ASP A 1 89 ? 72.357 12.402 -81.396 1.00 57.16 89 ASP A CA 1
ATOM 709 C C . ASP A 1 89 ? 71.661 11.051 -81.106 1.00 57.16 89 ASP A C 1
ATOM 711 O O . ASP A 1 89 ? 70.659 11.000 -80.391 1.00 57.16 89 ASP A O 1
ATOM 715 N N . HIS A 1 90 ? 72.189 9.929 -81.609 1.00 54.25 90 HIS A N 1
ATOM 716 C CA . HIS A 1 90 ? 71.584 8.584 -81.471 1.00 54.25 90 HIS A CA 1
ATOM 717 C C . HIS A 1 90 ? 71.248 8.140 -80.022 1.00 54.25 90 HIS A C 1
ATOM 719 O O . HIS A 1 90 ? 70.446 7.227 -79.848 1.00 54.25 90 HIS A O 1
ATOM 725 N N . HIS A 1 91 ? 71.762 8.824 -78.992 1.00 55.97 91 HIS A N 1
ATOM 726 C CA . HIS A 1 91 ? 71.389 8.666 -77.576 1.00 55.97 91 HIS A CA 1
ATOM 727 C C . HIS A 1 91 ? 69.920 9.041 -77.269 1.00 55.97 91 HIS A C 1
ATOM 729 O O . HIS A 1 91 ? 69.321 8.541 -76.321 1.00 55.97 91 HIS A O 1
ATOM 735 N N . ALA A 1 92 ? 69.307 9.895 -78.089 1.00 59.75 92 ALA A N 1
ATOM 736 C CA . ALA A 1 92 ? 67.945 10.373 -77.876 1.00 59.75 92 ALA A CA 1
ATOM 737 C C . ALA A 1 92 ? 66.877 9.307 -78.148 1.00 59.75 92 ALA A C 1
ATOM 739 O O . ALA A 1 92 ? 65.813 9.327 -77.539 1.00 59.75 92 ALA A O 1
ATOM 740 N N . VAL A 1 93 ? 67.133 8.371 -79.068 1.00 65.69 93 VAL A N 1
ATOM 741 C CA . VAL A 1 93 ? 66.148 7.345 -79.454 1.00 65.69 93 VAL A CA 1
ATOM 742 C C . VAL A 1 93 ? 65.889 6.369 -78.303 1.00 65.69 93 VAL A C 1
ATOM 744 O O . VAL A 1 93 ? 64.735 6.009 -78.062 1.00 65.69 93 VAL A O 1
ATOM 747 N N . ASP A 1 94 ? 66.931 6.004 -77.555 1.00 71.88 94 ASP A N 1
ATOM 748 C CA . ASP A 1 94 ? 66.812 5.140 -76.377 1.00 71.88 94 ASP A CA 1
ATOM 749 C C . ASP A 1 94 ? 66.108 5.862 -75.216 1.00 71.88 94 ASP A C 1
ATOM 751 O O . ASP A 1 94 ? 65.241 5.282 -74.562 1.00 71.88 94 ASP A O 1
ATOM 755 N N . GLU A 1 95 ? 66.385 7.155 -75.014 1.00 78.62 95 GLU A N 1
ATOM 756 C CA . GLU A 1 95 ? 65.662 7.990 -74.044 1.00 78.62 95 GLU A CA 1
ATOM 757 C C . GLU A 1 95 ? 64.174 8.125 -74.394 1.00 78.62 95 GLU A C 1
ATOM 759 O O . GLU A 1 95 ? 63.319 8.022 -73.515 1.00 78.62 95 GLU A O 1
ATOM 764 N N . TRP A 1 96 ? 63.833 8.279 -75.677 1.00 79.25 96 TRP A N 1
ATOM 765 C CA . TRP A 1 96 ? 62.442 8.301 -76.141 1.00 79.25 96 TRP A CA 1
ATOM 766 C C . TRP A 1 96 ? 61.738 6.952 -75.961 1.00 79.25 96 TRP A C 1
ATOM 768 O O . TRP A 1 96 ? 60.559 6.916 -75.595 1.00 79.25 96 TRP A O 1
ATOM 778 N N . ALA A 1 97 ? 62.431 5.836 -76.202 1.00 78.31 97 ALA A N 1
ATOM 779 C CA . ALA A 1 97 ? 61.890 4.500 -75.966 1.00 78.31 97 ALA A CA 1
ATOM 780 C C . ALA A 1 97 ? 61.629 4.254 -74.471 1.00 78.31 97 ALA A C 1
ATOM 782 O O . ALA A 1 97 ? 60.554 3.759 -74.112 1.00 78.31 97 ALA A O 1
ATOM 783 N N . GLN A 1 98 ? 62.561 4.667 -73.606 1.00 85.75 98 GLN A N 1
ATOM 784 C CA . GLN A 1 98 ? 62.401 4.613 -72.154 1.00 85.75 98 GLN A CA 1
ATOM 785 C C . GLN A 1 98 ? 61.233 5.491 -71.695 1.00 85.75 98 GLN A C 1
ATOM 787 O O . GLN A 1 98 ? 60.350 5.008 -70.994 1.00 85.75 98 GLN A O 1
ATOM 792 N N . LEU A 1 99 ? 61.148 6.735 -72.177 1.00 88.44 99 LEU A N 1
ATOM 793 C CA . LEU A 1 99 ? 60.058 7.654 -71.846 1.00 88.44 99 LEU A CA 1
ATOM 794 C C . LEU A 1 99 ? 58.690 7.103 -72.270 1.00 88.44 99 LEU A C 1
ATOM 796 O O . LEU A 1 99 ? 57.700 7.264 -71.559 1.00 88.44 99 LEU A O 1
ATOM 800 N N . ARG A 1 100 ? 58.615 6.420 -73.419 1.00 88.38 100 ARG A N 1
ATOM 801 C CA . ARG A 1 100 ? 57.382 5.771 -73.880 1.00 88.38 100 ARG A CA 1
ATOM 802 C C . ARG A 1 100 ? 57.001 4.581 -73.000 1.00 88.38 100 ARG A C 1
ATOM 804 O O . ARG A 1 100 ? 55.820 4.415 -72.704 1.00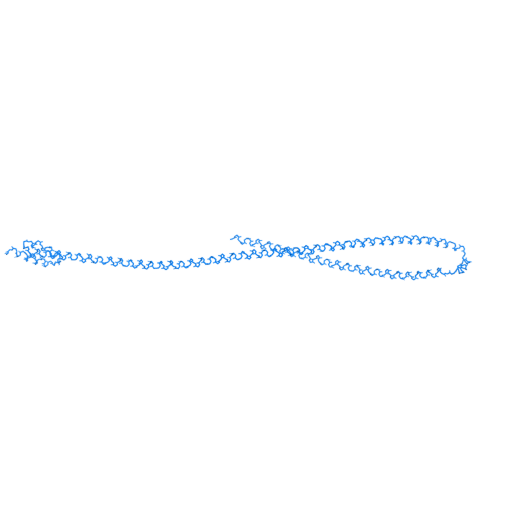 88.38 100 ARG A O 1
ATOM 811 N N . SER A 1 101 ? 57.975 3.771 -72.584 1.00 91.94 101 SER A N 1
ATOM 812 C CA . SER A 1 101 ? 57.762 2.678 -71.626 1.00 91.94 101 SER A CA 1
ATOM 813 C C . SER A 1 101 ? 57.273 3.213 -70.279 1.00 91.94 101 SER A C 1
ATOM 815 O O . SER A 1 101 ? 56.285 2.720 -69.735 1.00 91.94 101 SER A O 1
ATOM 817 N N . ASP A 1 102 ? 57.907 4.274 -69.782 1.00 93.06 102 ASP A N 1
ATOM 818 C CA . ASP A 1 102 ? 57.526 4.939 -68.539 1.00 93.06 102 ASP A CA 1
ATOM 819 C C . ASP A 1 102 ? 56.125 5.546 -68.650 1.00 93.06 102 ASP A C 1
ATOM 821 O O . ASP A 1 102 ? 55.323 5.397 -67.734 1.00 93.06 102 ASP A O 1
ATOM 825 N N . HIS A 1 103 ? 55.775 6.147 -69.791 1.00 92.38 103 HIS A N 1
ATOM 826 C CA . HIS A 1 103 ? 54.429 6.657 -70.041 1.00 92.38 103 HIS A CA 1
ATOM 827 C C . HIS A 1 103 ? 53.369 5.548 -70.016 1.00 92.38 103 HIS A C 1
ATOM 829 O O . HIS A 1 103 ? 52.328 5.725 -69.393 1.00 92.38 103 HIS A O 1
ATOM 835 N N . VAL A 1 104 ? 53.628 4.391 -70.638 1.00 94.56 104 VAL A N 1
ATOM 836 C CA . VAL A 1 104 ? 52.706 3.240 -70.597 1.00 94.56 104 VAL A CA 1
ATOM 837 C C . VAL A 1 104 ? 52.566 2.692 -69.174 1.00 94.56 104 VAL A C 1
ATOM 839 O O . VAL A 1 104 ? 51.453 2.403 -68.738 1.00 94.56 104 VAL A O 1
ATOM 842 N N . SER A 1 105 ? 53.673 2.586 -68.435 1.00 95.31 105 SER A N 1
ATOM 843 C CA . SER A 1 105 ? 53.669 2.159 -67.031 1.00 95.31 105 SER A CA 1
ATOM 844 C C . SER A 1 105 ? 52.871 3.129 -66.151 1.00 95.31 105 SER A C 1
ATOM 846 O O . SER A 1 105 ? 51.975 2.710 -65.422 1.00 95.31 105 SER A O 1
ATOM 848 N N . LEU A 1 106 ? 53.120 4.436 -66.288 1.00 95.44 106 LEU A N 1
ATOM 849 C CA . LEU A 1 106 ? 52.392 5.493 -65.583 1.00 95.44 106 LEU A CA 1
ATOM 850 C C . LEU A 1 106 ? 50.908 5.529 -65.954 1.00 95.44 106 LEU A C 1
ATOM 852 O O . LEU A 1 106 ? 50.069 5.784 -65.097 1.00 95.44 106 LEU A O 1
ATOM 856 N N . GLN A 1 107 ? 50.563 5.261 -67.212 1.00 94.19 107 GLN A N 1
ATOM 857 C CA . GLN A 1 107 ? 49.168 5.167 -67.632 1.00 94.19 107 GLN A CA 1
ATOM 858 C C . GLN A 1 107 ? 48.484 3.957 -66.984 1.00 94.19 107 GLN A C 1
ATOM 860 O O . GLN A 1 107 ? 47.378 4.087 -66.469 1.00 94.19 107 GLN A O 1
ATOM 865 N N . SER A 1 108 ? 49.160 2.806 -66.926 1.00 96.19 108 SER A N 1
ATOM 866 C CA . SER A 1 108 ? 48.638 1.617 -66.247 1.00 96.19 108 SER A CA 1
ATOM 867 C C . SER A 1 108 ? 48.444 1.840 -64.746 1.00 96.19 108 SER A C 1
ATOM 869 O O . SER A 1 108 ? 47.449 1.376 -64.192 1.00 96.19 108 SER A O 1
ATOM 871 N N . THR A 1 109 ? 49.365 2.533 -64.070 1.00 96.88 109 THR A N 1
ATOM 872 C CA . THR A 1 109 ? 49.200 2.858 -62.644 1.00 96.88 109 THR A CA 1
ATOM 873 C C . THR A 1 109 ? 48.107 3.905 -62.430 1.00 96.88 109 THR A C 1
ATOM 875 O O . THR A 1 109 ? 47.356 3.816 -61.459 1.00 96.88 109 THR A O 1
ATOM 878 N N . LEU A 1 110 ? 47.951 4.866 -63.344 1.00 95.25 110 LEU A N 1
ATOM 879 C CA . LEU A 1 110 ? 46.851 5.828 -63.313 1.00 95.25 110 LEU A CA 1
ATOM 880 C C . LEU A 1 110 ? 45.491 5.132 -63.461 1.00 95.25 110 LEU A C 1
ATOM 882 O O . LEU A 1 110 ? 44.566 5.428 -62.708 1.00 95.25 110 LEU A O 1
ATOM 886 N N . ASP A 1 111 ? 45.374 4.185 -64.388 1.00 95.75 111 ASP A N 1
ATOM 887 C CA . ASP A 1 111 ? 44.140 3.424 -64.581 1.00 95.75 111 ASP A CA 1
ATOM 888 C C . ASP A 1 111 ? 43.845 2.532 -63.361 1.00 95.75 111 ASP A C 1
ATOM 890 O O . ASP A 1 111 ? 42.725 2.542 -62.851 1.00 95.75 111 ASP A O 1
ATOM 894 N N . GLN A 1 112 ? 44.862 1.870 -62.794 1.00 96.75 112 GLN A N 1
ATOM 895 C CA . GLN A 1 112 ? 44.712 1.093 -61.558 1.00 96.75 112 GLN A CA 1
ATOM 896 C C . GLN A 1 112 ? 44.243 1.962 -60.380 1.00 96.75 112 GLN A C 1
ATOM 898 O O . GLN A 1 112 ? 43.291 1.614 -59.683 1.00 96.75 112 GLN A O 1
ATOM 903 N N . THR A 1 113 ? 44.883 3.112 -60.155 1.00 96.12 113 THR A N 1
ATOM 904 C CA . THR A 1 113 ? 44.496 4.022 -59.063 1.00 96.12 113 THR A CA 1
ATOM 905 C C . THR A 1 113 ? 43.092 4.584 -59.269 1.00 96.12 113 THR A C 1
ATOM 907 O O . THR A 1 113 ? 42.351 4.770 -58.303 1.00 96.12 113 THR A O 1
ATOM 910 N N . ARG A 1 114 ? 42.673 4.806 -60.519 1.00 96.38 114 ARG A N 1
ATOM 911 C CA . ARG A 1 114 ? 41.305 5.218 -60.847 1.00 96.38 114 ARG A CA 1
ATOM 912 C C . ARG A 1 114 ? 40.280 4.147 -60.477 1.00 96.38 114 ARG A C 1
ATOM 914 O O . ARG A 1 114 ? 39.242 4.492 -59.906 1.00 96.38 114 ARG A O 1
ATOM 921 N N . ASP A 1 115 ? 40.569 2.882 -60.761 1.00 96.81 115 ASP A N 1
ATOM 922 C CA . ASP A 1 115 ? 39.703 1.760 -60.396 1.00 96.81 115 ASP A CA 1
ATOM 923 C C . ASP A 1 115 ? 39.634 1.570 -58.873 1.00 96.81 115 ASP A C 1
ATOM 925 O O . ASP A 1 115 ? 38.547 1.389 -58.321 1.00 96.81 115 ASP A O 1
ATOM 929 N N . GLU A 1 116 ? 40.758 1.710 -58.165 1.00 96.88 116 GLU A N 1
ATOM 930 C CA . GLU A 1 116 ? 40.812 1.671 -56.695 1.00 96.88 116 GLU A CA 1
ATOM 931 C C . GLU A 1 116 ? 40.007 2.819 -56.058 1.00 96.88 116 GLU A C 1
ATOM 933 O O . GLU A 1 116 ? 39.226 2.607 -55.122 1.00 96.88 116 GLU A O 1
ATOM 938 N N . VAL A 1 117 ? 40.119 4.040 -56.592 1.00 96.62 117 VAL A N 1
ATOM 939 C CA . VAL A 1 117 ? 39.312 5.193 -56.157 1.00 96.62 117 VAL A CA 1
ATOM 940 C C . VAL A 1 117 ? 37.825 4.957 -56.429 1.00 96.62 117 VAL A C 1
ATOM 942 O O . VAL A 1 117 ? 36.975 5.291 -55.600 1.00 96.62 117 VAL A O 1
ATOM 945 N N . HIS A 1 118 ? 37.476 4.358 -57.569 1.00 97.31 118 HIS A N 1
ATOM 946 C CA . HIS A 1 118 ? 36.087 4.019 -57.856 1.00 97.31 118 HIS A CA 1
ATOM 947 C C . HIS A 1 118 ? 35.549 2.958 -56.884 1.00 97.31 118 HIS A C 1
ATOM 949 O O . HIS A 1 118 ? 34.471 3.145 -56.314 1.00 97.31 118 HIS A O 1
ATOM 955 N N . ALA A 1 119 ? 36.312 1.894 -56.629 1.00 96.88 119 ALA A N 1
ATOM 956 C CA . ALA A 1 119 ? 35.940 0.827 -55.705 1.00 96.88 119 ALA A CA 1
ATOM 957 C C . ALA A 1 119 ? 35.759 1.341 -54.266 1.00 96.88 119 ALA A C 1
ATOM 959 O O . ALA A 1 119 ? 34.752 1.044 -53.620 1.00 96.88 119 ALA A O 1
ATOM 960 N N . THR A 1 120 ? 36.687 2.167 -53.776 1.00 96.94 120 THR A N 1
ATOM 961 C CA . THR A 1 120 ? 36.595 2.775 -52.436 1.00 96.94 120 THR A CA 1
ATOM 962 C C . THR A 1 120 ? 35.410 3.728 -52.317 1.00 96.94 120 THR A C 1
ATOM 964 O O . THR A 1 120 ? 34.724 3.726 -51.293 1.00 96.94 120 THR A O 1
ATOM 967 N N . ARG A 1 121 ? 35.093 4.489 -53.372 1.00 97.12 121 ARG A N 1
ATOM 968 C CA . ARG A 1 121 ? 33.890 5.330 -53.410 1.00 97.12 121 ARG A CA 1
ATOM 969 C C . ARG A 1 121 ? 32.608 4.504 -53.313 1.00 97.12 121 ARG A C 1
ATOM 971 O O . ARG A 1 121 ? 31.729 4.857 -52.531 1.00 97.12 121 ARG A O 1
ATOM 978 N N . VAL A 1 122 ? 32.497 3.412 -54.070 1.00 97.56 122 VAL A N 1
ATOM 979 C CA . VAL A 1 122 ? 31.325 2.520 -54.009 1.00 97.56 122 VAL A CA 1
ATOM 980 C C . VAL A 1 122 ? 31.185 1.908 -52.613 1.00 97.56 122 VAL A C 1
ATOM 982 O O . VAL A 1 122 ? 30.097 1.943 -52.038 1.00 97.56 122 VAL A O 1
ATOM 985 N N . ALA A 1 123 ? 32.286 1.432 -52.025 1.00 96.75 123 ALA A N 1
ATOM 986 C CA . ALA A 1 123 ? 32.291 0.901 -50.662 1.00 96.75 123 ALA A CA 1
ATOM 987 C C . ALA A 1 123 ? 31.842 1.950 -49.626 1.00 96.75 123 ALA A C 1
ATOM 989 O O . ALA A 1 123 ? 31.030 1.651 -48.749 1.00 96.75 123 ALA A O 1
ATOM 990 N N . LEU A 1 124 ? 32.305 3.198 -49.756 1.00 97.00 124 LEU A N 1
ATOM 991 C CA . LEU A 1 124 ? 31.896 4.304 -48.887 1.00 97.00 124 LEU A CA 1
ATOM 992 C C . LEU A 1 124 ? 30.398 4.625 -49.020 1.00 97.00 124 LEU A C 1
ATOM 994 O O . LEU A 1 124 ? 29.719 4.878 -48.020 1.00 97.00 124 LEU A O 1
ATOM 998 N N . GLU A 1 125 ? 29.858 4.602 -50.239 1.00 97.81 125 GLU A N 1
ATOM 999 C CA . GLU A 1 125 ? 28.427 4.807 -50.486 1.00 97.81 125 GLU A CA 1
ATOM 1000 C C . GLU A 1 125 ? 27.575 3.684 -49.871 1.00 97.81 125 GLU A C 1
ATOM 1002 O O . GLU A 1 125 ? 26.515 3.953 -49.293 1.00 97.81 125 GLU A O 1
ATOM 1007 N N . GLU A 1 126 ? 28.025 2.429 -49.947 1.00 97.44 126 GLU A N 1
ATOM 1008 C CA . GLU A 1 126 ? 27.364 1.296 -49.290 1.00 97.44 126 GLU A CA 1
ATOM 1009 C C . GLU A 1 126 ? 27.394 1.405 -47.767 1.00 97.44 126 GLU A C 1
ATOM 1011 O O . GLU A 1 126 ? 26.362 1.212 -47.115 1.00 97.44 126 GLU A O 1
ATOM 1016 N N . GLU A 1 127 ? 28.536 1.773 -47.191 1.00 97.25 127 GLU A N 1
ATOM 1017 C CA . GLU A 1 127 ? 28.662 1.926 -45.744 1.00 97.25 127 GLU A CA 1
ATOM 1018 C C . GLU A 1 127 ? 27.808 3.092 -45.231 1.00 97.25 127 GLU A C 1
ATOM 1020 O O . GLU A 1 127 ? 27.099 2.969 -44.232 1.00 97.25 127 GLU A O 1
ATOM 1025 N N . THR A 1 128 ? 27.725 4.184 -45.994 1.00 96.44 128 THR A N 1
ATOM 1026 C CA . THR A 1 128 ? 26.807 5.296 -45.703 1.00 96.44 128 THR A CA 1
ATOM 1027 C C . THR A 1 128 ? 25.345 4.832 -45.695 1.00 96.44 128 THR A C 1
ATOM 1029 O O . THR A 1 128 ? 24.552 5.239 -44.837 1.00 96.44 128 THR A O 1
ATOM 1032 N N . LYS A 1 129 ? 24.949 3.946 -46.620 1.00 98.12 129 LYS A N 1
ATOM 1033 C CA . LYS A 1 129 ? 23.599 3.352 -46.630 1.00 98.12 129 LYS A CA 1
ATOM 1034 C C . LYS A 1 129 ? 23.364 2.465 -45.404 1.00 98.12 129 LYS A C 1
ATOM 1036 O O . LYS A 1 129 ? 22.288 2.553 -44.805 1.00 98.12 129 LYS A O 1
ATOM 1041 N N . ARG A 1 130 ? 24.347 1.652 -45.000 1.00 98.00 130 ARG A N 1
ATOM 1042 C CA . ARG A 1 130 ? 24.268 0.815 -43.787 1.00 98.00 130 ARG A CA 1
ATOM 1043 C C . ARG A 1 130 ? 24.136 1.662 -42.525 1.00 98.00 130 ARG A C 1
ATOM 1045 O O . ARG A 1 130 ? 23.218 1.417 -41.742 1.00 98.00 130 ARG A O 1
ATOM 1052 N N . ALA A 1 131 ? 24.956 2.699 -42.377 1.00 97.06 131 ALA A N 1
ATOM 1053 C CA . ALA A 1 131 ? 24.888 3.636 -41.258 1.00 97.06 131 ALA A CA 1
ATOM 1054 C C . ALA A 1 131 ? 23.509 4.311 -41.165 1.00 97.06 131 ALA A C 1
ATOM 1056 O O . ALA A 1 131 ? 22.900 4.363 -40.096 1.00 97.06 131 ALA A O 1
ATOM 1057 N N . ASN A 1 132 ? 22.951 4.747 -42.299 1.00 97.62 132 ASN A N 1
ATOM 1058 C CA . ASN A 1 132 ? 21.605 5.321 -42.349 1.00 97.62 132 ASN A CA 1
ATOM 1059 C C . ASN A 1 132 ? 20.511 4.318 -41.947 1.00 97.62 132 ASN A C 1
ATOM 1061 O O . ASN A 1 132 ? 19.558 4.685 -41.254 1.00 97.62 132 ASN A O 1
ATOM 1065 N N . LEU A 1 133 ? 20.628 3.053 -42.360 1.00 98.19 133 LEU A N 1
ATOM 1066 C CA . LEU A 1 133 ? 19.698 2.000 -41.950 1.00 98.19 133 LEU A CA 1
ATOM 1067 C C . LEU A 1 133 ? 19.795 1.719 -40.445 1.00 98.19 133 LEU A C 1
ATOM 1069 O O . LEU A 1 133 ? 18.763 1.614 -39.780 1.00 98.19 133 LEU A O 1
ATOM 1073 N N . MET A 1 134 ? 21.012 1.624 -39.902 1.00 97.44 134 MET A N 1
ATOM 1074 C CA . MET A 1 134 ? 21.235 1.442 -38.466 1.00 97.44 134 MET A CA 1
ATOM 1075 C C . MET A 1 134 ? 20.667 2.609 -37.662 1.00 97.44 134 MET A C 1
ATOM 1077 O O . MET A 1 134 ? 19.942 2.373 -36.699 1.00 97.44 134 MET A O 1
ATOM 1081 N N . LYS A 1 135 ? 20.882 3.851 -38.108 1.00 97.75 135 LYS A N 1
ATOM 1082 C CA . LYS A 1 135 ? 20.302 5.044 -37.480 1.00 97.75 135 LYS A CA 1
ATOM 1083 C C . LYS A 1 135 ? 18.777 4.970 -37.412 1.00 97.75 135 LYS A C 1
ATOM 1085 O O . LYS A 1 135 ? 18.206 5.200 -36.353 1.00 97.75 135 LYS A O 1
ATOM 1090 N N . LYS A 1 136 ? 18.110 4.585 -38.506 1.00 98.12 136 LYS A N 1
ATOM 1091 C CA . LYS A 1 136 ? 16.645 4.409 -38.523 1.00 98.12 136 LYS A CA 1
ATOM 1092 C C . LYS A 1 136 ? 16.176 3.315 -37.562 1.00 98.12 136 LYS A C 1
ATOM 1094 O O . LYS A 1 136 ? 15.163 3.483 -36.889 1.00 98.12 136 LYS A O 1
ATOM 1099 N N . ARG A 1 137 ? 16.896 2.189 -37.497 1.00 98.00 137 ARG A N 1
ATOM 1100 C CA . ARG A 1 137 ? 16.581 1.095 -36.563 1.00 98.00 137 ARG A CA 1
ATOM 1101 C C . ARG A 1 137 ? 16.739 1.535 -35.113 1.00 98.00 137 ARG A C 1
ATOM 1103 O O . ARG A 1 137 ? 15.864 1.232 -34.311 1.00 98.00 137 ARG A O 1
ATOM 1110 N N . TRP A 1 138 ? 17.810 2.262 -34.810 1.00 97.62 138 TRP A N 1
ATOM 1111 C CA . TRP A 1 138 ? 18.065 2.812 -33.485 1.00 97.62 138 TRP A CA 1
ATOM 1112 C C . TRP A 1 138 ? 16.966 3.795 -33.065 1.00 97.62 138 TRP A C 1
ATOM 1114 O O . TRP A 1 138 ? 16.366 3.601 -32.019 1.00 97.62 138 TRP A O 1
ATOM 1124 N N . GLN A 1 139 ? 16.594 4.744 -33.931 1.00 98.06 139 GLN A N 1
ATOM 1125 C CA . GLN A 1 139 ? 15.493 5.684 -33.667 1.00 98.06 139 GLN A CA 1
ATOM 1126 C C . GLN A 1 139 ? 14.151 4.978 -33.429 1.00 98.06 139 GLN A C 1
ATOM 1128 O O . GLN A 1 139 ? 13.378 5.368 -32.560 1.00 98.06 139 GLN A O 1
ATOM 1133 N N . ASN A 1 140 ? 13.857 3.919 -34.189 1.00 97.88 140 ASN A N 1
ATOM 1134 C CA . ASN A 1 140 ? 12.654 3.127 -33.947 1.00 97.88 140 ASN A CA 1
ATOM 1135 C C . ASN A 1 140 ? 12.723 2.392 -32.600 1.00 97.88 140 ASN A C 1
ATOM 1137 O O . ASN A 1 140 ? 11.728 2.350 -31.889 1.00 97.88 140 ASN A O 1
ATOM 1141 N N . ALA A 1 141 ? 13.875 1.820 -32.243 1.00 97.00 141 ALA A N 1
ATOM 1142 C CA . ALA A 1 141 ? 14.055 1.162 -30.951 1.00 97.00 141 ALA A CA 1
ATOM 1143 C C . ALA A 1 141 ? 13.889 2.149 -29.784 1.00 97.00 141 ALA A C 1
ATOM 1145 O O . ALA A 1 141 ? 13.177 1.836 -28.836 1.00 97.00 141 ALA A O 1
ATOM 1146 N N . GLU A 1 142 ? 14.465 3.348 -29.895 1.00 97.75 142 GLU A N 1
ATOM 1147 C CA . GLU A 1 142 ? 14.328 4.437 -28.920 1.00 97.75 142 GLU A CA 1
ATOM 1148 C C . GLU A 1 142 ? 12.857 4.832 -28.721 1.00 97.75 142 GLU A C 1
ATOM 1150 O O . GLU A 1 142 ? 12.366 4.841 -27.596 1.00 97.75 142 GLU A O 1
ATOM 1155 N N . TYR A 1 143 ? 12.105 5.014 -29.811 1.00 97.88 143 TYR A N 1
ATOM 1156 C CA . TYR A 1 143 ? 10.667 5.290 -29.742 1.00 97.88 143 TYR A CA 1
ATOM 1157 C C . TYR A 1 143 ? 9.858 4.161 -29.076 1.00 97.88 143 TYR A C 1
ATOM 1159 O O . TYR A 1 143 ? 8.924 4.417 -28.313 1.00 97.88 143 TYR A O 1
ATOM 1167 N N . GLN A 1 144 ? 10.186 2.893 -29.353 1.00 97.50 144 GLN A N 1
ATOM 1168 C CA . GLN A 1 144 ? 9.502 1.770 -28.699 1.00 97.50 144 GLN A CA 1
ATOM 1169 C C . GLN A 1 144 ? 9.831 1.687 -27.205 1.00 97.50 144 GLN A C 1
ATOM 1171 O O . GLN A 1 144 ? 8.947 1.333 -26.422 1.00 97.50 144 GLN A O 1
ATOM 1176 N N . LEU A 1 145 ? 11.067 2.013 -26.813 1.00 96.94 145 LEU A N 1
ATOM 1177 C CA . LEU A 1 145 ? 11.471 2.079 -25.409 1.00 96.94 145 LEU A CA 1
ATOM 1178 C C . LEU A 1 145 ? 10.706 3.181 -24.674 1.00 96.94 145 LEU A C 1
ATOM 1180 O O . LEU A 1 145 ? 10.059 2.877 -23.678 1.00 96.94 145 LEU A O 1
ATOM 1184 N N . GLU A 1 146 ? 10.659 4.399 -25.216 1.00 97.94 146 GLU A N 1
ATOM 1185 C CA . GLU A 1 146 ? 9.901 5.517 -24.630 1.00 97.94 146 GLU A CA 1
ATOM 1186 C C . GLU A 1 146 ? 8.412 5.162 -24.457 1.00 97.94 146 GLU A C 1
ATOM 1188 O O . GLU A 1 146 ? 7.793 5.400 -23.416 1.00 97.94 146 GLU A O 1
ATOM 1193 N N . LYS A 1 147 ? 7.823 4.496 -25.459 1.00 98.06 147 LYS A N 1
ATOM 1194 C CA . LYS A 1 147 ? 6.444 4.002 -25.375 1.00 98.06 147 LYS A CA 1
ATOM 1195 C C . LYS A 1 147 ? 6.267 2.946 -24.278 1.00 98.06 147 LYS A C 1
ATOM 1197 O O . LYS A 1 147 ? 5.241 2.949 -23.595 1.00 98.06 147 LYS A O 1
ATOM 1202 N N . ALA A 1 148 ? 7.217 2.025 -24.130 1.00 97.00 148 ALA A N 1
ATOM 1203 C CA . ALA A 1 148 ? 7.174 0.993 -23.099 1.00 97.00 148 ALA A CA 1
ATOM 1204 C C . ALA A 1 148 ? 7.317 1.594 -21.693 1.00 97.00 148 ALA A C 1
ATOM 1206 O O . ALA A 1 148 ? 6.556 1.217 -20.802 1.00 97.00 148 ALA A O 1
ATOM 1207 N N . GLU A 1 149 ? 8.213 2.565 -21.512 1.00 97.75 149 GLU A N 1
ATOM 1208 C CA . GLU A 1 149 ? 8.392 3.310 -20.261 1.00 97.75 149 GLU A CA 1
ATOM 1209 C C . GLU A 1 149 ? 7.099 4.014 -19.845 1.00 97.75 149 GLU A C 1
ATOM 1211 O O . GLU A 1 149 ? 6.615 3.810 -18.732 1.00 97.75 149 GLU A O 1
ATOM 1216 N N . HIS A 1 150 ? 6.447 4.724 -20.770 1.00 97.75 150 HIS A N 1
ATOM 1217 C CA . HIS A 1 150 ? 5.164 5.370 -20.489 1.00 97.75 150 HIS A CA 1
ATOM 1218 C C . HIS A 1 150 ? 4.071 4.366 -20.064 1.00 97.75 150 HIS A C 1
ATOM 1220 O O . HIS A 1 150 ? 3.249 4.652 -19.189 1.00 97.75 150 HIS A O 1
ATOM 1226 N N . ILE A 1 151 ? 4.029 3.173 -20.671 1.00 97.81 151 ILE A N 1
ATOM 1227 C CA . ILE A 1 151 ? 3.084 2.113 -20.278 1.00 97.81 151 ILE A CA 1
ATOM 1228 C C . ILE A 1 151 ? 3.399 1.602 -18.867 1.00 97.81 151 ILE A C 1
ATOM 1230 O O . ILE A 1 151 ? 2.480 1.422 -18.064 1.00 97.81 151 ILE A O 1
ATOM 1234 N N . ILE A 1 152 ? 4.677 1.377 -18.554 1.00 96.94 152 ILE A N 1
ATOM 1235 C CA . ILE A 1 152 ? 5.122 0.935 -17.227 1.00 96.94 152 ILE A CA 1
ATOM 1236 C C . ILE A 1 152 ? 4.728 1.968 -16.168 1.00 96.94 152 ILE A C 1
ATOM 1238 O O . ILE A 1 152 ? 4.130 1.596 -15.156 1.00 96.94 152 ILE A O 1
ATOM 1242 N N . ASP A 1 153 ? 4.972 3.252 -16.420 1.00 97.56 153 ASP A N 1
ATOM 1243 C CA . ASP A 1 153 ? 4.627 4.333 -15.496 1.00 97.56 153 ASP A CA 1
ATOM 1244 C C . ASP A 1 153 ? 3.114 4.461 -15.290 1.00 97.56 153 ASP A C 1
ATOM 1246 O O . ASP A 1 153 ? 2.641 4.587 -14.156 1.00 97.56 153 ASP A O 1
ATOM 1250 N N . SER A 1 154 ? 2.327 4.351 -16.363 1.00 98.00 154 SER A N 1
ATOM 1251 C CA . SER A 1 154 ? 0.863 4.364 -16.282 1.00 98.00 154 SER A CA 1
ATOM 1252 C C . SER A 1 154 ? 0.316 3.190 -15.458 1.00 98.00 154 SER A C 1
ATOM 1254 O O . SER A 1 154 ? -0.554 3.372 -14.595 1.00 98.00 154 SER A O 1
ATOM 1256 N N . ASN A 1 155 ? 0.868 1.990 -15.657 1.00 97.12 155 ASN A N 1
ATOM 1257 C CA . ASN A 1 155 ? 0.499 0.802 -14.889 1.00 97.12 155 ASN A CA 1
ATOM 1258 C C . ASN A 1 155 ? 0.899 0.938 -13.417 1.00 97.12 155 ASN A C 1
ATOM 1260 O O . ASN A 1 155 ? 0.092 0.640 -12.536 1.00 97.12 155 ASN A O 1
ATOM 1264 N N . LYS A 1 156 ? 2.104 1.447 -13.140 1.00 97.56 156 LYS A N 1
ATOM 1265 C CA . LYS A 1 156 ? 2.590 1.691 -11.778 1.00 97.56 156 LYS A CA 1
ATOM 1266 C C . LYS A 1 156 ? 1.691 2.679 -11.036 1.00 97.56 156 LYS A C 1
ATOM 1268 O O . LYS A 1 156 ? 1.270 2.399 -9.917 1.00 97.56 156 LYS A O 1
ATOM 1273 N N . MET A 1 157 ? 1.321 3.787 -11.677 1.00 96.50 157 MET A N 1
ATOM 1274 C CA . MET A 1 157 ? 0.389 4.771 -11.117 1.00 96.50 157 MET A CA 1
ATOM 1275 C C . MET A 1 157 ? -0.989 4.169 -10.815 1.00 96.50 157 MET A C 1
ATOM 1277 O O . MET A 1 157 ? -1.586 4.462 -9.776 1.00 96.50 157 MET A O 1
ATOM 1281 N N . THR A 1 158 ? -1.493 3.308 -11.701 1.00 97.19 158 THR A N 1
ATOM 1282 C CA . THR A 1 158 ? -2.783 2.625 -11.515 1.00 97.19 158 THR A CA 1
ATOM 1283 C C . THR A 1 158 ? -2.724 1.641 -10.348 1.00 97.19 158 THR A C 1
ATOM 1285 O O . THR A 1 158 ? -3.562 1.709 -9.450 1.00 97.19 158 THR A O 1
ATOM 1288 N N . GLN A 1 159 ? -1.685 0.808 -10.289 1.00 97.12 159 GLN A N 1
ATOM 1289 C CA . GLN A 1 159 ? -1.473 -0.147 -9.203 1.00 97.12 159 GLN A CA 1
ATOM 1290 C C . GLN A 1 159 ? -1.311 0.558 -7.850 1.00 97.12 159 GLN A C 1
ATOM 1292 O O . GLN A 1 159 ? -1.907 0.156 -6.853 1.00 97.12 159 GLN A O 1
ATOM 1297 N N . GLU A 1 160 ? -0.544 1.649 -7.795 1.00 97.06 160 GLU A N 1
ATOM 1298 C CA . GLU A 1 160 ? -0.411 2.448 -6.577 1.00 97.06 160 GLU A CA 1
ATOM 1299 C C . GLU A 1 160 ? -1.749 3.043 -6.130 1.00 97.06 160 GLU A C 1
ATOM 1301 O O . GLU A 1 160 ? -2.026 3.107 -4.930 1.00 97.06 160 GLU A O 1
ATOM 1306 N N . LYS A 1 161 ? -2.593 3.479 -7.070 1.00 97.88 161 LYS A N 1
ATOM 1307 C CA . LYS A 1 161 ? -3.928 3.999 -6.764 1.00 97.88 161 LYS A CA 1
ATOM 1308 C C . LYS A 1 161 ? -4.836 2.911 -6.190 1.00 97.88 161 LYS A C 1
ATOM 1310 O O . LYS A 1 161 ? -5.502 3.168 -5.189 1.00 97.88 161 LYS A O 1
ATOM 1315 N N . GLU A 1 162 ? -4.835 1.718 -6.775 1.00 97.94 162 GLU A N 1
ATOM 1316 C CA . GLU A 1 162 ? -5.605 0.565 -6.289 1.00 97.94 162 GLU A CA 1
ATOM 1317 C C . GLU A 1 162 ? -5.167 0.153 -4.881 1.00 97.94 162 GLU A C 1
ATOM 1319 O O . GLU A 1 162 ? -5.997 0.039 -3.979 1.00 97.94 162 GLU A O 1
ATOM 1324 N N . ILE A 1 163 ? -3.855 0.040 -4.657 1.00 97.31 163 ILE A N 1
ATOM 1325 C CA . ILE A 1 163 ? -3.288 -0.280 -3.343 1.00 97.31 163 ILE A CA 1
ATOM 1326 C C . ILE A 1 163 ? -3.699 0.777 -2.307 1.00 97.31 163 ILE A C 1
ATOM 1328 O O . ILE A 1 163 ? -4.148 0.434 -1.211 1.00 97.31 163 ILE A O 1
ATOM 1332 N N . ARG A 1 164 ? -3.593 2.073 -2.637 1.00 97.56 164 ARG A N 1
ATOM 1333 C CA . ARG A 1 164 ? -4.027 3.160 -1.738 1.00 97.56 164 ARG A CA 1
ATOM 1334 C C . ARG A 1 164 ? -5.517 3.065 -1.409 1.00 97.56 164 ARG A C 1
ATOM 1336 O O . ARG A 1 164 ? -5.888 3.244 -0.251 1.00 97.56 164 ARG A O 1
ATOM 1343 N N . GLN A 1 165 ? -6.36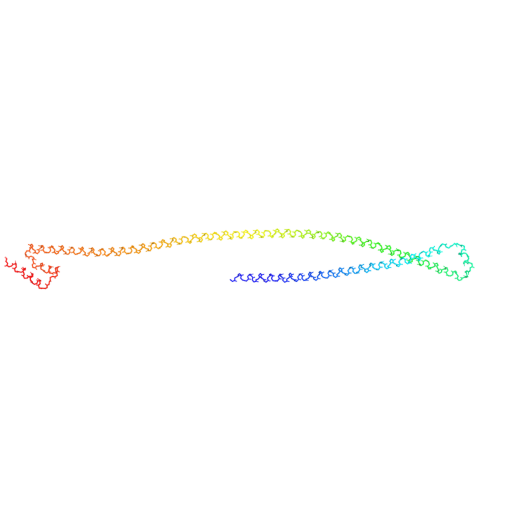3 2.771 -2.396 1.00 97.88 165 GLN A N 1
ATOM 1344 C CA . GLN A 1 165 ? -7.803 2.602 -2.187 1.00 97.88 165 GLN A CA 1
ATOM 1345 C C . GLN A 1 165 ? -8.117 1.403 -1.285 1.00 97.88 165 GLN A C 1
ATOM 1347 O O . GLN A 1 165 ? -8.943 1.523 -0.379 1.00 97.88 165 GLN A O 1
ATOM 1352 N N . GLU A 1 166 ? -7.432 0.275 -1.473 1.00 98.31 166 GLU A N 1
ATOM 1353 C CA . GLU A 1 166 ? -7.598 -0.911 -0.630 1.00 98.31 166 GLU A CA 1
ATOM 1354 C C . GLU A 1 166 ? -7.228 -0.619 0.832 1.00 98.31 166 GLU A C 1
ATOM 1356 O O . GLU A 1 166 ? -7.998 -0.928 1.749 1.00 98.31 166 GLU A O 1
ATOM 1361 N N . TYR A 1 167 ? -6.079 0.024 1.065 1.00 97.62 167 TYR A N 1
ATOM 1362 C CA . TYR A 1 167 ? -5.662 0.416 2.413 1.00 97.62 167 TYR A CA 1
ATOM 1363 C C . TYR A 1 167 ? -6.628 1.413 3.049 1.00 97.62 167 TYR A C 1
ATOM 1365 O O . TYR A 1 167 ? -6.958 1.259 4.225 1.00 97.62 167 TYR A O 1
ATOM 1373 N N . GLN A 1 168 ? -7.137 2.381 2.284 1.00 98.12 168 GLN A N 1
ATOM 1374 C CA . GLN A 1 168 ? -8.133 3.327 2.783 1.00 98.12 168 GLN A CA 1
ATOM 1375 C C . GLN A 1 168 ? -9.429 2.615 3.191 1.00 98.12 168 GLN A C 1
ATOM 1377 O O . GLN A 1 168 ? -9.984 2.900 4.250 1.00 98.12 168 GLN A O 1
ATOM 1382 N N . SER A 1 169 ? -9.896 1.650 2.393 1.00 97.88 169 SER A N 1
ATOM 1383 C CA . SER A 1 169 ? -11.087 0.863 2.727 1.00 97.88 169 SER A CA 1
ATOM 1384 C C . SER A 1 169 ? -10.888 0.046 4.008 1.00 97.88 169 SER A C 1
ATOM 1386 O O . SER A 1 169 ? -11.777 0.010 4.860 1.00 97.88 169 SER A O 1
ATOM 1388 N N . LYS A 1 170 ? -9.718 -0.587 4.172 1.00 98.38 170 LYS A N 1
ATOM 1389 C CA . LYS A 1 170 ? -9.366 -1.345 5.386 1.00 98.38 170 LYS A CA 1
ATOM 1390 C C . LYS A 1 170 ? -9.272 -0.446 6.618 1.00 98.38 170 LYS A C 1
ATOM 1392 O O . LYS A 1 170 ? -9.747 -0.833 7.686 1.00 98.38 170 LYS A O 1
ATOM 1397 N N . LEU A 1 171 ? -8.698 0.748 6.471 1.00 97.56 171 LEU A N 1
ATOM 1398 C CA . LEU A 1 171 ? -8.620 1.740 7.542 1.00 97.56 171 LEU A CA 1
ATOM 1399 C C . LEU A 1 171 ? -10.022 2.166 7.989 1.00 97.56 171 LEU A C 1
ATOM 1401 O O . LEU A 1 171 ? -10.352 2.025 9.164 1.00 97.56 171 LEU A O 1
ATOM 1405 N N . ASN A 1 172 ? -10.879 2.557 7.042 1.00 98.12 172 ASN A N 1
ATOM 1406 C CA . ASN A 1 172 ? -12.258 2.959 7.325 1.00 98.12 172 ASN A CA 1
ATOM 1407 C C . ASN A 1 172 ? -13.054 1.834 8.023 1.00 98.12 172 ASN A C 1
ATOM 1409 O O . ASN A 1 172 ? -13.800 2.086 8.968 1.00 98.12 172 ASN A O 1
ATOM 1413 N N . GLN A 1 173 ? -12.886 0.577 7.595 1.00 98.38 173 GLN A N 1
ATOM 1414 C CA . GLN A 1 173 ? -13.538 -0.578 8.229 1.00 98.38 173 GLN A CA 1
ATOM 1415 C C . GLN A 1 173 ? -13.047 -0.802 9.669 1.00 98.38 173 GLN A C 1
ATOM 1417 O O . GLN A 1 173 ? -13.841 -1.114 10.565 1.00 98.38 173 GLN A O 1
ATOM 1422 N N . SER A 1 174 ? -11.743 -0.634 9.904 1.00 97.94 174 SER A N 1
ATOM 1423 C CA . SER A 1 174 ? -11.152 -0.723 11.241 1.00 97.94 174 SER A CA 1
ATOM 1424 C C . SER A 1 174 ? -11.683 0.380 12.159 1.00 97.94 174 SER A C 1
ATOM 1426 O O . SER A 1 174 ? -12.057 0.095 13.295 1.00 97.94 174 SER A O 1
ATOM 1428 N N . GLU A 1 175 ? -11.779 1.617 11.668 1.00 98.38 175 GLU A N 1
ATOM 1429 C CA . GLU A 1 175 ? -12.326 2.758 12.414 1.00 98.38 175 GLU A CA 1
ATOM 1430 C C . GLU A 1 175 ? -13.800 2.548 12.783 1.00 98.38 175 GLU A C 1
ATOM 1432 O O . GLU A 1 175 ? -14.192 2.757 13.933 1.00 98.38 175 GLU A O 1
ATOM 1437 N N . GLN A 1 176 ? -14.615 2.052 11.846 1.00 98.12 176 GLN A N 1
ATOM 1438 C CA . GLN A 1 176 ? -16.014 1.700 12.115 1.00 98.12 176 GLN A CA 1
ATOM 1439 C C . GLN A 1 176 ? -16.136 0.602 13.176 1.00 98.12 176 GLN A C 1
ATOM 1441 O O . GLN A 1 176 ? -16.966 0.700 14.083 1.00 98.12 176 GLN A O 1
ATOM 1446 N N . SER A 1 177 ? -15.288 -0.426 13.098 1.00 97.88 177 SER A N 1
ATOM 1447 C CA . SER A 1 177 ? -15.260 -1.514 14.081 1.00 97.88 177 SER A CA 1
ATOM 1448 C C . SER A 1 177 ? -14.841 -1.004 15.461 1.00 97.88 177 SER A C 1
ATOM 1450 O O . SER A 1 177 ? -15.453 -1.362 16.467 1.00 97.88 177 SER A O 1
ATOM 1452 N N . GLN A 1 178 ? -13.838 -0.126 15.528 1.00 98.00 178 GLN A N 1
ATOM 1453 C CA . GLN A 1 178 ? -13.394 0.492 16.776 1.00 98.00 178 GLN A CA 1
ATOM 1454 C C . GLN A 1 178 ? -14.493 1.357 17.400 1.00 98.00 178 GLN A C 1
ATOM 1456 O O . GLN A 1 178 ? -14.734 1.262 18.604 1.00 98.00 178 GLN A O 1
ATOM 1461 N N . LEU A 1 179 ? -15.189 2.164 16.595 1.00 98.50 179 LEU A N 1
ATOM 1462 C CA . LEU A 1 179 ? -16.314 2.973 17.058 1.00 98.50 179 LEU A CA 1
ATOM 1463 C C . LEU A 1 179 ? -17.456 2.093 17.581 1.00 98.50 179 LEU A C 1
ATOM 1465 O O . LEU A 1 179 ? -18.018 2.375 18.638 1.00 98.50 179 LEU A O 1
ATOM 1469 N N . HIS A 1 180 ? -17.765 0.999 16.881 1.00 98.38 180 HIS A N 1
ATOM 1470 C CA . HIS A 1 180 ? -18.759 0.025 17.323 1.00 98.38 180 HIS A CA 1
ATOM 1471 C C . HIS A 1 180 ? -18.413 -0.559 18.699 1.00 98.38 180 HIS A C 1
ATOM 1473 O O . HIS A 1 180 ? -19.239 -0.500 19.614 1.00 98.38 180 HIS A O 1
ATOM 1479 N N . TRP A 1 181 ? -17.184 -1.055 18.871 1.00 98.31 181 TRP A N 1
ATOM 1480 C CA . TRP A 1 181 ? -16.719 -1.606 20.145 1.00 98.31 181 TRP A CA 1
ATOM 1481 C C . TRP A 1 181 ? -16.703 -0.566 21.261 1.00 98.31 181 TRP A C 1
ATOM 1483 O O . TRP A 1 181 ? -17.122 -0.866 22.377 1.00 98.31 181 TRP A O 1
ATOM 1493 N N . LYS A 1 182 ? -16.287 0.670 20.968 1.00 98.50 182 LYS A N 1
ATOM 1494 C CA . LYS A 1 182 ? -16.328 1.773 21.934 1.00 98.50 182 LYS A CA 1
ATOM 1495 C C . LYS A 1 182 ? -17.752 2.010 22.441 1.00 98.50 182 LYS A C 1
ATOM 1497 O O . LYS A 1 182 ? -17.979 1.995 23.648 1.00 98.50 182 LYS A O 1
ATOM 1502 N N . ASN A 1 183 ? -18.712 2.129 21.527 1.00 98.44 183 ASN A N 1
ATOM 1503 C CA . ASN A 1 183 ? -20.120 2.324 21.872 1.00 98.44 183 ASN A CA 1
ATOM 1504 C C . ASN A 1 183 ? -20.685 1.134 22.667 1.00 98.44 183 ASN A C 1
ATOM 1506 O O . ASN A 1 183 ? -21.528 1.309 23.545 1.00 98.44 183 ASN A O 1
ATOM 1510 N N . GLN A 1 184 ? -20.243 -0.091 22.372 1.00 98.50 184 GLN A N 1
ATOM 1511 C CA . GLN A 1 184 ? -20.650 -1.277 23.125 1.00 98.50 184 GLN A CA 1
ATOM 1512 C C . GLN A 1 184 ? -20.077 -1.283 24.548 1.00 98.50 184 GLN A C 1
ATOM 1514 O O . GLN A 1 184 ? -20.809 -1.577 25.494 1.00 98.50 184 GLN A O 1
ATOM 1519 N N . CYS A 1 185 ? -18.806 -0.914 24.717 1.00 97.94 185 CYS A N 1
ATOM 1520 C CA . CYS A 1 185 ? -18.185 -0.756 26.029 1.00 97.94 185 CYS A CA 1
ATOM 1521 C C . CYS A 1 185 ? -18.905 0.308 26.864 1.00 97.94 185 CYS A C 1
ATOM 1523 O O . CYS A 1 185 ? -19.219 0.052 28.022 1.00 97.94 185 CYS A O 1
ATOM 1525 N N . GLU A 1 186 ? -19.227 1.464 26.277 1.00 98.50 186 GLU A N 1
ATOM 1526 C CA . GLU A 1 186 ? -19.979 2.528 26.957 1.00 98.50 186 GLU A CA 1
ATOM 1527 C C . GLU A 1 186 ? -21.345 2.030 27.456 1.00 98.50 186 GLU A C 1
ATOM 1529 O O . GLU A 1 186 ? -21.688 2.242 28.619 1.00 98.50 186 GLU A O 1
ATOM 1534 N N . LYS A 1 187 ? -22.085 1.271 26.634 1.00 98.56 187 LYS A N 1
ATOM 1535 C CA . LYS A 1 187 ? -23.359 0.652 27.046 1.00 98.56 187 LYS A CA 1
ATOM 1536 C C . LYS A 1 187 ? -23.195 -0.302 28.229 1.00 98.56 187 LYS A C 1
ATOM 1538 O O . LYS A 1 187 ? -23.981 -0.241 29.172 1.00 98.56 187 LYS A O 1
ATOM 1543 N N . LEU A 1 188 ? -22.186 -1.175 28.189 1.00 98.12 188 LEU A N 1
ATOM 1544 C CA . LEU A 1 188 ? -21.916 -2.126 29.272 1.00 98.12 188 LEU A CA 1
ATOM 1545 C C . LEU A 1 188 ? -21.507 -1.415 30.566 1.00 98.12 188 LEU A C 1
ATOM 1547 O O . LEU A 1 188 ? -21.928 -1.825 31.645 1.00 98.12 188 LEU A O 1
ATOM 1551 N N . ILE A 1 189 ? -20.736 -0.329 30.468 1.00 98.38 189 ILE A N 1
ATOM 1552 C CA . ILE A 1 189 ? -20.368 0.505 31.618 1.00 98.38 189 ILE A CA 1
ATOM 1553 C C . ILE A 1 189 ? -21.624 1.107 32.258 1.00 98.38 189 ILE A C 1
ATOM 1555 O O . ILE A 1 189 ? -21.809 0.978 33.468 1.00 98.38 189 ILE A O 1
ATOM 1559 N N . SER A 1 190 ? -22.520 1.704 31.464 1.00 98.06 190 SER A N 1
ATOM 1560 C CA . SER A 1 190 ? -23.782 2.252 31.977 1.00 98.06 190 SER A CA 1
ATOM 1561 C C . SER A 1 190 ? -24.671 1.179 32.611 1.00 98.06 190 SER A C 1
ATOM 1563 O O . SER A 1 190 ? -25.267 1.409 33.662 1.00 98.06 190 SER A O 1
ATOM 1565 N N . GLN A 1 191 ? -24.742 -0.009 32.006 1.00 98.19 191 GLN A N 1
ATOM 1566 C CA . GLN A 1 191 ? -25.533 -1.119 32.534 1.00 98.19 191 GLN A CA 1
ATOM 1567 C C . GLN A 1 191 ? -24.967 -1.654 33.860 1.00 98.19 191 GLN A C 1
ATOM 1569 O O . GLN A 1 191 ? -25.726 -1.898 34.797 1.00 98.19 191 GLN A O 1
ATOM 1574 N N . ASN A 1 192 ? -23.644 -1.788 33.974 1.00 97.44 192 ASN A N 1
ATOM 1575 C CA . ASN A 1 192 ? -22.996 -2.194 35.221 1.00 97.44 192 ASN A CA 1
ATOM 1576 C C . ASN A 1 192 ? -23.225 -1.176 36.343 1.00 97.44 192 ASN A C 1
ATOM 1578 O O . ASN A 1 192 ? -23.532 -1.580 37.462 1.00 97.44 192 ASN A O 1
ATOM 1582 N N . ALA A 1 193 ? -23.156 0.125 36.044 1.00 98.19 193 ALA A N 1
ATOM 1583 C CA . ALA A 1 193 ? -23.451 1.167 37.026 1.00 98.19 193 ALA A CA 1
ATOM 1584 C C . ALA A 1 193 ? -24.880 1.038 37.592 1.00 98.19 193 ALA A C 1
ATOM 1586 O O . ALA A 1 193 ? -25.076 1.127 38.806 1.00 98.19 193 ALA A O 1
ATOM 1587 N N . LEU A 1 194 ? -25.864 0.739 36.734 1.00 98.12 194 LEU A N 1
ATOM 1588 C CA . LEU A 1 194 ? -27.248 0.497 37.152 1.00 98.12 194 LEU A CA 1
ATOM 1589 C C . LEU A 1 194 ? -27.370 -0.738 38.061 1.00 98.12 194 LEU A C 1
ATOM 1591 O O . LEU A 1 194 ? -28.041 -0.692 39.095 1.00 98.12 194 LEU A O 1
ATOM 1595 N N . TYR A 1 195 ? -26.708 -1.844 37.709 1.00 97.31 195 TYR A N 1
ATOM 1596 C CA . TYR A 1 195 ? -26.731 -3.058 38.529 1.00 97.31 195 TYR A CA 1
ATOM 1597 C C . TYR A 1 195 ? -26.045 -2.876 39.883 1.00 97.31 195 TYR A C 1
ATOM 1599 O O . TYR A 1 195 ? -26.513 -3.423 40.888 1.00 97.31 195 TYR A O 1
ATOM 1607 N N . GLU A 1 196 ? -24.965 -2.099 39.948 1.00 98.00 196 GLU A N 1
ATOM 1608 C CA . GLU A 1 196 ? -24.324 -1.753 41.216 1.00 98.00 196 GLU A CA 1
ATOM 1609 C C . GLU A 1 196 ? -25.268 -0.969 42.129 1.00 98.00 196 GLU A C 1
ATOM 1611 O O . GLU A 1 196 ? -25.368 -1.277 43.320 1.00 98.00 196 GLU A O 1
ATOM 1616 N N . GLU A 1 197 ? -25.990 0.014 41.588 1.00 97.50 197 GLU A N 1
ATOM 1617 C CA . GLU A 1 197 ? -26.969 0.797 42.343 1.00 97.50 197 GLU A CA 1
ATOM 1618 C C . GLU A 1 197 ? -28.125 -0.078 42.846 1.00 97.50 197 GLU A C 1
ATOM 1620 O O . GLU A 1 197 ? -28.444 -0.064 44.039 1.00 97.50 197 GLU A O 1
ATOM 1625 N N . GLN A 1 198 ? -28.682 -0.929 41.981 1.00 97.38 198 GLN A N 1
ATOM 1626 C CA . GLN A 1 198 ? -29.732 -1.876 42.360 1.00 97.38 198 GLN A CA 1
ATOM 1627 C C . GLN A 1 198 ? -29.259 -2.848 43.449 1.00 97.38 198 GLN A C 1
ATOM 1629 O O . GLN A 1 198 ? -29.991 -3.139 44.398 1.00 97.38 198 GLN A O 1
ATOM 1634 N N . THR A 1 199 ? -28.015 -3.320 43.357 1.00 97.44 199 THR A N 1
ATOM 1635 C CA . THR A 1 199 ? -27.415 -4.205 44.362 1.00 97.44 199 THR A CA 1
ATOM 1636 C C . THR A 1 199 ? -27.251 -3.489 45.702 1.00 97.44 199 THR A C 1
ATOM 1638 O O . THR A 1 199 ? -27.569 -4.064 46.747 1.00 97.44 199 THR A O 1
ATOM 1641 N N . LYS A 1 200 ? -26.800 -2.226 45.701 1.00 97.75 200 LYS A N 1
ATOM 1642 C CA . LYS A 1 200 ? -26.712 -1.397 46.917 1.00 97.75 200 LYS A CA 1
ATOM 1643 C C . LYS A 1 200 ? -28.091 -1.205 47.554 1.00 97.75 200 LYS A C 1
ATOM 1645 O O . LYS A 1 200 ? -28.232 -1.423 48.758 1.00 97.75 200 LYS A O 1
ATOM 1650 N N . ALA A 1 201 ? -29.109 -0.883 46.756 1.00 97.06 201 ALA A N 1
ATOM 1651 C CA . ALA A 1 201 ? -30.485 -0.730 47.228 1.00 97.06 201 ALA A CA 1
ATOM 1652 C C . ALA A 1 201 ? -31.054 -2.039 47.810 1.00 97.06 201 ALA A C 1
ATOM 1654 O O . ALA A 1 201 ? -31.662 -2.033 48.883 1.00 97.06 201 ALA A O 1
ATOM 1655 N N . SER A 1 202 ? -30.809 -3.177 47.151 1.00 96.56 202 SER A N 1
ATOM 1656 C CA . SER A 1 202 ? -31.243 -4.494 47.632 1.00 96.56 202 SER A CA 1
ATOM 1657 C C . SER A 1 202 ? -30.597 -4.856 48.971 1.00 96.56 202 SER A C 1
ATOM 1659 O O . SER A 1 202 ? -31.298 -5.281 49.888 1.00 96.56 202 SER A O 1
ATOM 1661 N N . LYS A 1 203 ? -29.286 -4.622 49.124 1.00 97.94 203 LYS A N 1
ATOM 1662 C CA . LYS A 1 203 ? -28.570 -4.843 50.393 1.00 97.94 203 LYS A CA 1
ATOM 1663 C C . LYS A 1 203 ? -29.115 -3.960 51.517 1.00 97.94 203 LYS A C 1
ATOM 1665 O O . LYS A 1 203 ? -29.317 -4.438 52.629 1.00 97.94 203 LYS A O 1
ATOM 1670 N N . ALA A 1 204 ? -29.401 -2.687 51.238 1.00 97.06 204 ALA A N 1
ATOM 1671 C CA . ALA A 1 204 ? -30.002 -1.787 52.224 1.00 97.06 204 ALA A CA 1
ATOM 1672 C C . ALA A 1 204 ? -31.387 -2.282 52.685 1.00 97.06 204 ALA A C 1
ATOM 1674 O O . ALA A 1 204 ? -31.680 -2.296 53.883 1.00 97.06 204 ALA A O 1
ATOM 1675 N N . LYS A 1 205 ? -32.218 -2.755 51.746 1.00 97.62 205 LYS A N 1
ATOM 1676 C CA . LYS A 1 205 ? -33.531 -3.344 52.045 1.00 97.62 205 LYS A CA 1
ATOM 1677 C C . LYS A 1 205 ? -33.414 -4.625 52.872 1.00 97.62 205 LYS A C 1
ATOM 1679 O O . LYS A 1 205 ? -34.175 -4.802 53.819 1.00 97.62 205 LYS A O 1
ATOM 1684 N N . GLU A 1 206 ? -32.468 -5.498 52.539 1.00 97.94 206 GLU A N 1
ATOM 1685 C CA . GLU A 1 206 ? -32.196 -6.729 53.287 1.00 97.94 206 GLU A CA 1
ATOM 1686 C C . GLU A 1 206 ? -31.822 -6.429 54.745 1.00 97.94 206 GLU A C 1
ATOM 1688 O O . GLU A 1 206 ? -32.422 -6.988 55.665 1.00 97.94 206 GLU A O 1
ATOM 1693 N N . ILE A 1 207 ? -30.904 -5.481 54.965 1.00 97.94 207 ILE A N 1
ATOM 1694 C CA . ILE A 1 207 ? -30.505 -5.034 56.308 1.00 97.94 207 ILE A CA 1
ATOM 1695 C C . ILE A 1 207 ? -31.714 -4.496 57.084 1.00 97.94 207 ILE A C 1
ATOM 1697 O O . ILE A 1 207 ? -31.912 -4.856 58.248 1.00 97.94 207 ILE A O 1
ATOM 1701 N N . HIS A 1 208 ? -32.551 -3.668 56.451 1.00 97.94 208 HIS A N 1
ATOM 1702 C CA . HIS A 1 208 ? -33.756 -3.130 57.082 1.00 97.94 208 HIS A CA 1
ATOM 1703 C C . HIS A 1 208 ? -34.749 -4.236 57.472 1.00 97.94 208 HIS A C 1
ATOM 1705 O O . HIS A 1 208 ? -35.220 -4.268 58.609 1.00 97.94 208 HIS A O 1
ATOM 1711 N N . LEU A 1 209 ? -35.023 -5.186 56.573 1.00 98.00 209 LEU A N 1
ATOM 1712 C CA . LEU A 1 209 ? -35.908 -6.323 56.851 1.00 98.00 209 LEU A CA 1
ATOM 1713 C C . LEU A 1 209 ? -35.363 -7.218 57.967 1.00 98.00 209 LEU A C 1
ATOM 1715 O O . LEU A 1 209 ? -36.132 -7.692 58.805 1.00 98.00 209 LEU A O 1
ATOM 1719 N N . MET A 1 210 ? -34.048 -7.435 58.015 1.00 98.06 210 MET A N 1
ATOM 1720 C CA . MET A 1 210 ? -33.402 -8.169 59.102 1.00 98.06 210 MET A CA 1
ATOM 1721 C C . MET A 1 210 ? -33.608 -7.462 60.450 1.00 98.06 210 MET A C 1
ATOM 1723 O O . MET A 1 210 ? -33.925 -8.121 61.445 1.00 98.06 210 MET A O 1
ATOM 1727 N N . LEU A 1 211 ? -33.480 -6.131 60.486 1.00 97.81 211 LEU A N 1
ATOM 1728 C CA . LEU A 1 211 ? -33.719 -5.329 61.686 1.00 97.81 211 LEU A CA 1
ATOM 1729 C C . LEU A 1 211 ? -35.188 -5.387 62.125 1.00 97.81 211 LEU A C 1
ATOM 1731 O O . LEU A 1 211 ? -35.458 -5.687 63.285 1.00 97.81 211 LEU A O 1
ATOM 1735 N N . VAL A 1 212 ? -36.131 -5.178 61.201 1.00 97.31 212 VAL A N 1
ATOM 1736 C CA . VAL A 1 212 ? -37.576 -5.268 61.474 1.00 97.31 212 VAL A CA 1
ATOM 1737 C C . VAL A 1 212 ? -37.939 -6.650 62.018 1.00 97.31 212 VAL A C 1
ATOM 1739 O O . VAL A 1 212 ? -38.587 -6.752 63.057 1.00 97.31 212 VAL A O 1
ATOM 1742 N N . ASN A 1 213 ? -37.452 -7.725 61.391 1.00 97.38 213 ASN A N 1
ATOM 1743 C CA . ASN A 1 213 ? -37.669 -9.091 61.874 1.00 97.38 213 ASN A CA 1
ATOM 1744 C C . ASN A 1 213 ? -37.100 -9.318 63.280 1.00 97.38 213 ASN A C 1
ATOM 1746 O O . ASN A 1 213 ? -37.703 -10.033 64.083 1.00 97.38 213 ASN A O 1
ATOM 1750 N N . LYS A 1 214 ? -35.942 -8.731 63.600 1.00 98.12 214 LYS A N 1
ATOM 1751 C CA . LYS A 1 214 ? -35.358 -8.806 64.944 1.00 98.12 214 LYS A CA 1
ATOM 1752 C C . LYS A 1 214 ? -36.252 -8.111 65.974 1.00 98.12 214 LYS A C 1
ATOM 1754 O O . LYS A 1 214 ? -36.515 -8.708 67.017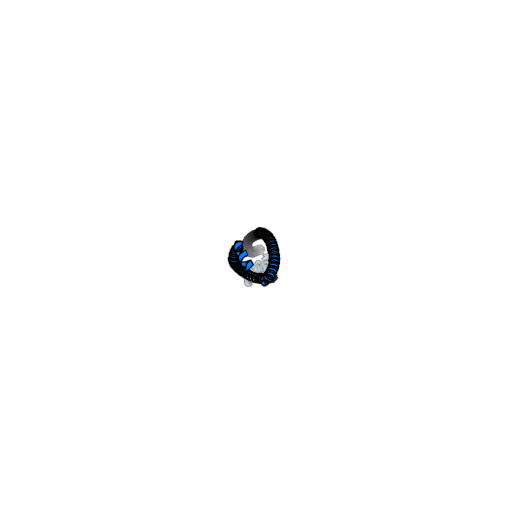 1.00 98.12 214 LYS A O 1
ATOM 1759 N N . THR A 1 215 ? -36.747 -6.913 65.668 1.00 97.12 215 THR A N 1
ATOM 1760 C CA . THR A 1 215 ? -37.659 -6.152 66.538 1.00 97.12 215 THR A CA 1
ATOM 1761 C C . THR A 1 215 ? -38.982 -6.885 66.742 1.00 97.12 215 THR A C 1
ATOM 1763 O O . THR A 1 215 ? -39.398 -7.091 67.877 1.00 97.12 215 THR A O 1
ATOM 1766 N N . LEU A 1 216 ? -39.606 -7.385 65.671 1.00 97.06 216 LEU A N 1
ATOM 1767 C CA . LEU A 1 216 ? -40.856 -8.148 65.761 1.00 97.06 216 LEU A CA 1
ATOM 1768 C C . LEU A 1 216 ? -40.697 -9.413 66.611 1.00 97.06 216 LEU A C 1
ATOM 1770 O O . LEU A 1 216 ? -41.543 -9.708 67.450 1.00 97.06 216 LEU A O 1
ATOM 1774 N N . LYS A 1 217 ? -39.582 -10.143 66.464 1.00 97.62 217 LYS A N 1
ATOM 1775 C CA . LYS A 1 217 ? -39.281 -11.301 67.324 1.00 97.62 217 LYS A CA 1
ATOM 1776 C C . LYS A 1 217 ? -39.152 -10.917 68.800 1.00 97.62 217 LYS A C 1
ATOM 1778 O O . LYS A 1 217 ? -39.499 -11.728 69.656 1.00 97.62 217 LYS A O 1
ATOM 1783 N N . GLN A 1 218 ? -38.620 -9.735 69.113 1.00 96.38 218 GLN A N 1
ATOM 1784 C CA . GLN A 1 218 ? -38.548 -9.236 70.489 1.00 96.38 218 GLN A CA 1
ATOM 1785 C C . GLN A 1 218 ? -39.936 -8.867 71.019 1.00 96.38 218 GLN A C 1
ATOM 1787 O O . GLN A 1 218 ? -40.266 -9.277 72.130 1.00 96.38 218 GLN A O 1
ATOM 1792 N N . GLU A 1 219 ? -40.762 -8.198 70.214 1.00 96.12 219 GLU A N 1
ATOM 1793 C CA . GLU A 1 219 ? -42.121 -7.811 70.606 1.00 96.12 219 GLU A CA 1
ATOM 1794 C C . GLU A 1 219 ? -43.016 -9.033 70.836 1.00 96.12 219 GLU A C 1
ATOM 1796 O O . GLU A 1 219 ? -43.669 -9.128 71.867 1.00 96.12 219 GLU A O 1
ATOM 1801 N N . ILE A 1 220 ? -42.953 -10.046 69.964 1.00 95.88 220 ILE A N 1
ATOM 1802 C CA . ILE A 1 220 ? -43.668 -11.319 70.165 1.00 95.88 220 ILE A CA 1
ATOM 1803 C C . ILE A 1 220 ? -43.253 -11.976 71.488 1.00 95.88 220 ILE A C 1
ATOM 1805 O O . ILE A 1 220 ? -44.090 -12.469 72.237 1.00 95.88 220 ILE A O 1
ATOM 1809 N N . ARG A 1 221 ? -41.953 -11.983 71.813 1.00 95.75 221 ARG A N 1
ATOM 1810 C CA . ARG A 1 221 ? -41.474 -12.538 73.091 1.00 95.75 221 ARG A CA 1
ATOM 1811 C C . ARG A 1 221 ? -41.977 -11.740 74.290 1.00 95.75 221 ARG A C 1
ATOM 1813 O O . ARG A 1 221 ? -42.189 -12.344 75.336 1.00 95.75 221 ARG A O 1
ATOM 1820 N N . LYS A 1 222 ? -42.115 -10.421 74.157 1.00 95.69 222 LYS A N 1
ATOM 1821 C CA . LYS A 1 222 ? -42.643 -9.533 75.195 1.00 95.69 222 LYS A CA 1
ATOM 1822 C C . LYS A 1 222 ? -44.138 -9.779 75.405 1.00 95.69 222 LYS A C 1
ATOM 1824 O O . LYS A 1 222 ? -44.520 -10.116 76.518 1.00 95.69 222 LYS A O 1
ATOM 1829 N N . LEU A 1 223 ? -44.931 -9.760 74.334 1.00 93.12 223 LEU A N 1
ATOM 1830 C CA . LEU A 1 223 ? -46.365 -10.067 74.367 1.00 93.12 223 LEU A CA 1
ATOM 1831 C C . LEU A 1 223 ? -46.635 -11.454 74.960 1.00 93.12 223 LEU A C 1
ATOM 1833 O O . LEU A 1 223 ? -47.464 -11.588 75.848 1.00 93.12 223 LEU A O 1
ATOM 1837 N N . ASN A 1 224 ? -45.866 -12.476 74.571 1.00 92.50 224 ASN A N 1
ATOM 1838 C CA . ASN A 1 224 ? -46.007 -13.821 75.142 1.00 92.50 224 ASN A CA 1
ATOM 1839 C C . ASN A 1 224 ? -45.677 -13.884 76.647 1.00 92.50 224 ASN A C 1
ATOM 1841 O O . ASN A 1 224 ? -46.131 -14.798 77.335 1.00 92.50 224 ASN A O 1
ATOM 1845 N N . ARG A 1 225 ? -44.832 -12.982 77.169 1.00 92.06 225 ARG A N 1
ATOM 1846 C CA . ARG A 1 225 ? -44.575 -12.878 78.616 1.00 92.06 225 ARG A CA 1
ATOM 1847 C C . ARG A 1 225 ? -45.742 -12.192 79.314 1.00 92.06 225 ARG A C 1
ATOM 1849 O O . ARG A 1 225 ? -46.229 -12.736 80.296 1.00 92.06 225 ARG A O 1
ATOM 1856 N N . GLU A 1 226 ? -46.213 -11.077 78.763 1.00 89.31 226 GLU A N 1
ATOM 1857 C CA . GLU A 1 226 ? -47.376 -10.337 79.269 1.00 89.31 226 GLU A CA 1
ATOM 1858 C C . GLU A 1 226 ? -48.637 -11.220 79.291 1.00 89.31 226 GLU A C 1
ATOM 1860 O O . GLU A 1 226 ? -49.347 -11.261 80.290 1.00 89.31 226 GLU A O 1
ATOM 1865 N N . GLU A 1 227 ? -48.875 -12.016 78.246 1.00 88.69 227 GLU A N 1
ATOM 1866 C CA . GLU A 1 227 ? -49.990 -12.970 78.181 1.00 88.69 227 GLU A CA 1
ATOM 1867 C C . GLU A 1 227 ? -49.898 -14.035 79.285 1.00 88.69 227 GLU A C 1
ATOM 1869 O O . GLU A 1 227 ? -50.882 -14.318 79.967 1.00 88.69 227 GLU A O 1
ATOM 1874 N N . ARG A 1 228 ? -48.704 -14.593 79.533 1.00 84.69 228 ARG A N 1
ATOM 1875 C CA . ARG A 1 228 ? -48.493 -15.546 80.638 1.00 84.69 228 ARG A CA 1
ATOM 1876 C C . ARG A 1 228 ? -48.711 -14.901 82.002 1.00 84.69 228 ARG A C 1
ATOM 1878 O O . ARG A 1 228 ? -49.272 -15.542 82.886 1.00 84.69 228 ARG A O 1
ATOM 1885 N N . GLU A 1 229 ? -48.267 -13.662 82.186 1.00 85.25 229 GLU A N 1
ATOM 1886 C CA . GLU A 1 229 ? -48.496 -12.905 83.419 1.00 85.25 229 GLU A CA 1
ATOM 1887 C C . GLU A 1 229 ? -49.991 -12.664 83.656 1.00 85.25 229 GLU A C 1
ATOM 1889 O O . GLU A 1 229 ? -50.471 -12.897 84.765 1.00 85.25 229 GLU A O 1
ATOM 1894 N N . LEU A 1 230 ? -50.749 -12.304 82.617 1.00 84.38 230 LEU A N 1
ATOM 1895 C CA . LEU A 1 230 ? -52.204 -12.147 82.696 1.00 84.38 230 LEU A CA 1
ATOM 1896 C C . LEU A 1 230 ? -52.910 -13.456 83.076 1.00 84.38 230 LEU A C 1
ATOM 1898 O O . LEU A 1 230 ? -53.737 -13.455 83.988 1.00 84.38 230 LEU A O 1
ATOM 1902 N N . VAL A 1 231 ? -52.547 -14.580 82.446 1.00 81.94 231 VAL A N 1
ATOM 1903 C CA . VAL A 1 231 ? -53.098 -15.907 82.789 1.00 81.94 231 VAL A CA 1
ATOM 1904 C C . VAL A 1 231 ? -52.771 -16.284 84.236 1.00 81.94 231 VAL A C 1
ATOM 1906 O O . VAL A 1 231 ? -53.630 -16.793 84.959 1.00 81.94 231 VAL A O 1
ATOM 1909 N N . ASN A 1 232 ? -51.550 -16.001 84.697 1.00 85.31 232 ASN A N 1
ATOM 1910 C CA . ASN A 1 232 ? -51.153 -16.244 86.084 1.00 85.31 232 ASN A CA 1
ATOM 1911 C C . ASN A 1 232 ? -51.976 -15.400 87.070 1.00 85.31 232 ASN A C 1
ATOM 1913 O O . ASN A 1 232 ? -52.405 -15.919 88.102 1.00 85.31 232 ASN A O 1
ATOM 1917 N N . LEU A 1 233 ? -52.231 -14.126 86.754 1.00 88.56 233 LEU A N 1
ATOM 1918 C CA . LEU A 1 233 ? -53.074 -13.244 87.566 1.00 88.56 233 LEU A CA 1
ATOM 1919 C C . LEU A 1 233 ? -54.532 -13.710 87.596 1.00 88.56 233 LEU A C 1
ATOM 1921 O O . LEU A 1 233 ? -55.170 -13.666 88.649 1.00 88.56 233 LEU A O 1
ATOM 1925 N N . GLU A 1 234 ? -55.063 -14.192 86.475 1.00 89.12 234 GLU A N 1
ATOM 1926 C CA . GLU A 1 234 ? -56.414 -14.748 86.412 1.00 89.12 234 GLU A CA 1
ATOM 1927 C C . GLU A 1 234 ? -56.532 -16.044 87.223 1.00 89.12 234 GLU A C 1
ATOM 1929 O O . GLU A 1 234 ? -57.480 -16.218 87.996 1.00 89.12 234 GLU A O 1
ATOM 1934 N N . TYR A 1 235 ? -55.540 -16.931 87.120 1.00 91.25 235 TYR A N 1
ATOM 1935 C CA . TYR A 1 235 ? -55.476 -18.130 87.948 1.00 91.25 235 TYR A CA 1
ATOM 1936 C C . TYR A 1 235 ? -55.420 -17.772 89.435 1.00 91.25 235 TYR A C 1
ATOM 1938 O O . TYR A 1 235 ? -56.225 -18.279 90.218 1.00 91.25 235 TYR A O 1
ATOM 1946 N N . LEU A 1 236 ? -54.538 -16.846 89.818 1.00 90.38 236 LEU A N 1
ATOM 1947 C CA . LEU A 1 236 ? -54.439 -16.344 91.186 1.00 90.38 236 LEU A CA 1
ATOM 1948 C C . LEU A 1 236 ? -55.775 -15.767 91.671 1.00 90.38 236 LEU A C 1
ATOM 1950 O O . LEU A 1 236 ? -56.237 -16.133 92.751 1.00 90.38 236 LEU A O 1
ATOM 1954 N N . ARG A 1 237 ? -56.440 -14.932 90.864 1.00 90.69 237 ARG A N 1
ATOM 1955 C CA . ARG A 1 237 ? -57.773 -14.392 91.167 1.00 90.69 237 ARG A CA 1
ATOM 1956 C C . ARG A 1 237 ? -58.774 -15.513 91.441 1.00 90.69 237 ARG A C 1
ATOM 1958 O O . ARG A 1 237 ? -59.485 -15.458 92.441 1.00 90.69 237 ARG A O 1
ATOM 1965 N N . ASN A 1 238 ? -58.813 -16.540 90.596 1.00 91.75 238 ASN A N 1
ATOM 1966 C CA . ASN A 1 238 ? -59.725 -17.674 90.752 1.00 91.75 238 ASN A CA 1
ATOM 1967 C C . ASN A 1 238 ? -59.426 -18.500 92.012 1.00 91.75 238 ASN A C 1
ATOM 1969 O O . ASN A 1 238 ? -60.353 -18.954 92.688 1.00 91.75 238 ASN A O 1
ATOM 1973 N N . VAL A 1 239 ? -58.148 -18.684 92.357 1.00 89.81 239 VAL A N 1
ATOM 1974 C CA . VAL A 1 239 ? -57.733 -19.355 93.599 1.00 89.81 239 VAL A CA 1
ATOM 1975 C C . VAL A 1 239 ? -58.145 -18.530 94.822 1.00 89.81 239 VAL A C 1
ATOM 1977 O O . VAL A 1 239 ? -58.707 -19.094 95.761 1.00 89.81 239 VAL A O 1
ATOM 1980 N N . ILE A 1 240 ? -57.941 -17.207 94.800 1.00 89.31 240 ILE A N 1
ATOM 1981 C CA . ILE A 1 240 ? -58.369 -16.294 95.873 1.00 89.31 240 ILE A CA 1
ATOM 1982 C C . ILE A 1 240 ? -59.892 -16.329 96.038 1.00 89.31 240 ILE A C 1
ATOM 1984 O O . ILE A 1 240 ? -60.375 -16.485 97.158 1.00 89.31 240 ILE A O 1
ATOM 1988 N N . LEU A 1 241 ? -60.660 -16.243 94.947 1.00 90.44 241 LEU A N 1
ATOM 1989 C CA . LEU A 1 241 ? -62.125 -16.320 94.998 1.00 90.44 241 LEU A CA 1
ATOM 1990 C C . LEU A 1 241 ? -62.591 -17.635 95.636 1.00 90.44 241 LEU A C 1
ATOM 1992 O O . LEU A 1 241 ? -63.359 -17.613 96.597 1.00 90.44 241 LEU A O 1
ATOM 1996 N N . LYS A 1 242 ? -62.047 -18.779 95.196 1.00 88.25 242 LYS A N 1
ATOM 1997 C CA . LYS A 1 242 ? -62.356 -20.091 95.794 1.00 88.25 242 LYS A CA 1
ATOM 1998 C C . LYS A 1 242 ? -61.980 -20.169 97.273 1.00 88.25 242 LYS A C 1
ATOM 2000 O O . LYS A 1 242 ? -62.725 -20.756 98.057 1.00 88.25 242 LYS A O 1
ATOM 2005 N N . PHE A 1 243 ? -60.844 -19.589 97.656 1.00 88.00 243 PHE A N 1
ATOM 2006 C CA . PHE A 1 243 ? -60.400 -19.524 99.047 1.00 88.00 243 PHE A CA 1
ATOM 2007 C C . PHE A 1 243 ? -61.377 -18.718 99.914 1.00 88.00 243 PHE A C 1
ATOM 2009 O O . PHE A 1 243 ? -61.722 -19.137 101.020 1.00 88.00 243 PHE A O 1
ATOM 2016 N N . LEU A 1 244 ? -61.880 -17.591 99.411 1.00 86.44 244 LEU A N 1
ATOM 2017 C CA . LEU A 1 244 ? -62.838 -16.759 100.136 1.00 86.44 244 LEU A CA 1
ATOM 2018 C C . LEU A 1 244 ? -64.223 -17.418 100.232 1.00 86.44 244 LEU A C 1
ATOM 2020 O O . LEU A 1 244 ? -64.788 -17.456 101.327 1.00 86.44 244 LEU A O 1
ATOM 2024 N N . GLU A 1 245 ? -64.733 -17.993 99.143 1.00 87.94 245 GLU A N 1
ATOM 2025 C CA . GLU A 1 245 ? -66.083 -18.572 99.064 1.00 87.94 245 GLU A CA 1
ATOM 2026 C C . GLU A 1 245 ? -66.238 -19.899 99.825 1.00 87.94 245 GLU A C 1
ATOM 2028 O O . GLU A 1 245 ? -67.257 -20.130 100.477 1.00 87.94 245 GLU A O 1
ATOM 2033 N N . ARG A 1 246 ? -65.242 -20.795 99.763 1.00 83.81 246 ARG A N 1
ATOM 2034 C CA . ARG A 1 246 ? -65.368 -22.177 100.263 1.00 83.81 246 ARG A CA 1
ATOM 2035 C C . ARG A 1 246 ? -64.507 -22.419 101.497 1.00 83.81 246 ARG A C 1
ATOM 2037 O O . ARG A 1 246 ? -63.334 -22.776 101.395 1.00 83.81 246 ARG A O 1
ATOM 2044 N N . LYS A 1 247 ? -65.112 -22.277 102.684 1.00 78.94 247 LYS A N 1
ATOM 2045 C CA . LYS A 1 247 ? -64.431 -22.440 103.987 1.00 78.94 247 LYS A CA 1
ATOM 2046 C C . LYS A 1 247 ? -63.729 -23.794 104.152 1.00 78.94 247 LYS A C 1
ATOM 2048 O O . LYS A 1 247 ? -62.628 -23.846 104.687 1.00 78.94 247 LYS A O 1
ATOM 2053 N N . ASN A 1 248 ? -64.328 -24.870 103.648 1.00 80.25 248 ASN A N 1
ATOM 2054 C CA . ASN A 1 248 ? -63.820 -26.238 103.775 1.00 80.25 248 ASN A CA 1
ATOM 2055 C C . ASN A 1 248 ? -62.565 -26.533 102.934 1.00 80.25 248 ASN A C 1
ATOM 2057 O O . ASN A 1 248 ? -61.798 -27.422 103.287 1.00 80.25 248 ASN A O 1
ATOM 2061 N N . THR A 1 249 ? -62.325 -25.798 101.844 1.00 82.06 249 THR A N 1
ATOM 2062 C CA . THR A 1 249 ? -61.154 -26.009 100.972 1.00 82.06 249 THR A CA 1
ATOM 2063 C C . THR A 1 249 ? -60.001 -25.045 101.256 1.00 82.06 249 THR A C 1
ATOM 2065 O O . THR A 1 249 ? -58.954 -25.143 100.623 1.00 82.06 249 THR A O 1
ATOM 2068 N N . ARG A 1 250 ? -60.149 -24.122 102.218 1.00 86.50 250 ARG A N 1
ATOM 2069 C CA . ARG A 1 250 ? -59.153 -23.075 102.513 1.00 86.50 250 ARG A CA 1
ATOM 2070 C C . ARG A 1 250 ? -57.774 -23.627 102.842 1.00 86.50 250 ARG A C 1
ATOM 2072 O O . ARG A 1 250 ? -56.807 -23.222 102.209 1.00 86.50 250 ARG A O 1
ATOM 2079 N N . ALA A 1 251 ? -57.691 -24.581 103.768 1.00 82.00 251 ALA A N 1
ATOM 2080 C CA . ALA A 1 251 ? -56.417 -25.169 104.188 1.00 82.00 251 ALA A CA 1
ATOM 2081 C C . ALA A 1 251 ? -55.657 -25.833 103.020 1.00 82.00 251 ALA A C 1
ATOM 2083 O O . ALA A 1 251 ? -54.434 -25.773 102.968 1.00 82.00 251 ALA A O 1
ATOM 2084 N N . GLN A 1 252 ? -56.378 -26.404 102.046 1.00 83.56 252 GLN A N 1
ATOM 2085 C CA . GLN A 1 252 ? -55.790 -27.026 100.850 1.00 83.56 252 GLN A CA 1
ATOM 2086 C C . GLN A 1 252 ? -55.296 -25.997 99.823 1.00 83.56 252 GLN A C 1
ATOM 2088 O O . GLN A 1 252 ? -54.394 -26.282 99.041 1.00 83.56 252 GLN A O 1
ATOM 2093 N N . LEU A 1 253 ? -55.880 -24.798 99.820 1.00 88.31 253 LEU A N 1
ATOM 2094 C CA . LEU A 1 253 ? -55.504 -23.708 98.921 1.00 88.31 253 LEU A CA 1
ATOM 2095 C C . LEU A 1 253 ? -54.354 -22.851 99.482 1.00 88.31 253 LEU A C 1
ATOM 2097 O O . LEU A 1 253 ? -53.735 -22.123 98.709 1.00 88.31 253 LEU A O 1
ATOM 2101 N N . VAL A 1 254 ? -54.025 -22.959 100.779 1.00 85.25 254 VAL A N 1
ATOM 2102 C CA . VAL A 1 254 ? -52.904 -22.231 101.410 1.00 85.25 254 VAL A CA 1
ATOM 2103 C C . VAL A 1 254 ? -51.572 -22.494 100.698 1.00 85.25 254 VAL A C 1
ATOM 2105 O O . VAL A 1 254 ? -50.976 -21.517 100.258 1.00 85.25 254 VAL A O 1
ATOM 2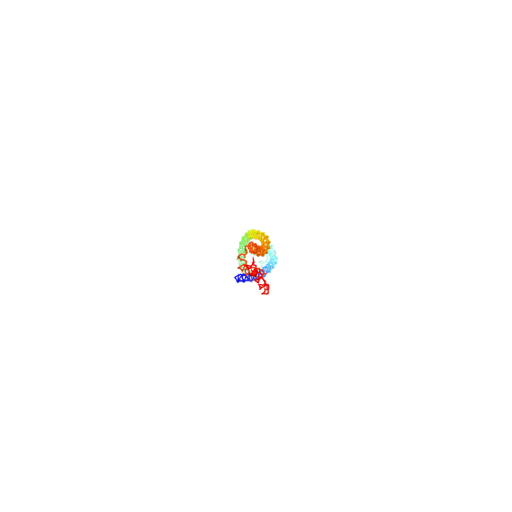108 N N . PRO A 1 255 ? -51.122 -23.745 100.464 1.00 85.88 255 PRO A N 1
ATOM 2109 C CA . PRO A 1 255 ? -49.858 -23.986 99.761 1.00 85.88 255 PRO A CA 1
ATOM 2110 C C . PRO A 1 255 ? -49.838 -23.398 98.343 1.00 85.88 255 PRO A C 1
ATOM 2112 O O . PRO A 1 255 ? -48.814 -22.889 97.887 1.00 85.88 255 PRO A O 1
ATOM 2115 N N . ILE A 1 256 ? -50.983 -23.424 97.650 1.00 88.19 256 ILE A N 1
ATOM 2116 C CA . ILE A 1 256 ? -51.120 -22.896 96.287 1.00 88.19 256 ILE A CA 1
ATOM 2117 C C . ILE A 1 256 ? -51.000 -21.369 96.304 1.00 88.19 256 ILE A C 1
ATOM 2119 O O . ILE A 1 256 ? -50.217 -20.816 95.538 1.00 88.19 256 ILE A O 1
ATOM 2123 N N . LEU A 1 257 ? -51.713 -20.686 97.205 1.00 85.62 257 LEU A N 1
ATOM 2124 C CA . LEU A 1 257 ? -51.621 -19.233 97.379 1.00 85.62 257 LEU A CA 1
ATOM 2125 C C . LEU A 1 257 ? -50.223 -18.798 97.811 1.00 85.62 257 LEU A C 1
ATOM 2127 O O . LEU A 1 257 ? -49.681 -17.856 97.244 1.00 85.62 257 LEU A O 1
ATOM 2131 N N . SER A 1 258 ? -49.619 -19.515 98.756 1.00 86.25 258 SER A N 1
ATOM 2132 C CA . SER A 1 258 ? -48.253 -19.269 99.211 1.00 86.25 258 SER A CA 1
ATOM 2133 C C . SER A 1 258 ? -47.232 -19.385 98.085 1.00 86.25 258 SER A C 1
ATOM 2135 O O . SER A 1 258 ? -46.304 -18.584 98.023 1.00 86.25 258 SER A O 1
ATOM 2137 N N . THR A 1 259 ? -47.429 -20.334 97.167 1.00 85.44 259 THR A N 1
ATOM 2138 C CA . THR A 1 259 ? -46.558 -20.505 95.999 1.00 85.44 259 THR A CA 1
ATOM 2139 C C . THR A 1 259 ? -46.801 -19.416 94.953 1.00 85.44 259 THR A C 1
ATOM 2141 O O . THR A 1 259 ? -45.847 -18.830 94.447 1.00 85.44 259 THR A O 1
ATOM 2144 N N . LEU A 1 260 ? -48.064 -19.106 94.640 1.00 84.88 260 LEU A N 1
ATOM 2145 C CA . LEU A 1 260 ? -48.419 -18.109 93.621 1.00 84.88 260 LEU A CA 1
ATOM 2146 C C . LEU A 1 260 ? -48.052 -16.677 94.028 1.00 84.88 260 LEU A C 1
ATOM 2148 O O . LEU A 1 260 ? -47.643 -15.892 93.179 1.00 84.88 260 LEU A O 1
ATOM 2152 N N . LEU A 1 261 ? -48.196 -16.340 95.311 1.00 84.56 261 LEU A N 1
ATOM 2153 C CA . LEU A 1 261 ? -47.868 -15.025 95.870 1.00 84.56 261 LEU A CA 1
ATOM 2154 C C . LEU A 1 261 ? -46.425 -14.935 96.380 1.00 84.56 261 LEU A C 1
ATOM 2156 O O . LEU A 1 261 ? -46.025 -13.878 96.858 1.00 84.56 261 LEU A O 1
ATOM 2160 N N . GLN A 1 262 ? -45.662 -16.034 96.305 1.00 85.00 262 GLN A N 1
ATOM 2161 C CA . GLN A 1 262 ? -44.299 -16.139 96.836 1.00 85.00 262 GLN A CA 1
ATOM 2162 C C . GLN A 1 262 ? -44.201 -15.675 98.300 1.00 85.00 262 GLN A C 1
ATOM 2164 O O . GLN A 1 262 ? -43.306 -14.921 98.679 1.00 85.00 262 GLN A O 1
ATOM 2169 N N . CYS A 1 263 ? -45.148 -16.111 99.133 1.00 84.88 263 CYS A N 1
ATOM 2170 C CA . CYS A 1 263 ? -45.190 -15.744 100.546 1.00 84.88 263 CYS A CA 1
ATOM 2171 C C . CYS A 1 263 ? -43.928 -16.222 101.278 1.00 84.88 263 CYS A C 1
ATOM 2173 O O . CYS A 1 263 ? -43.482 -17.358 101.080 1.00 84.88 263 CYS A O 1
ATOM 2175 N N . SER A 1 264 ? -43.406 -15.390 102.183 1.00 86.62 264 SER A N 1
ATOM 2176 C CA . SER A 1 264 ? -42.309 -15.778 103.074 1.00 86.62 264 SER A CA 1
ATOM 2177 C C . SER A 1 264 ? -42.730 -16.934 103.993 1.00 86.62 264 SER A C 1
ATOM 2179 O O . SER A 1 264 ? -43.915 -17.110 104.276 1.00 86.62 264 SER A O 1
ATOM 2181 N N . GLN A 1 265 ? -41.775 -17.716 104.505 1.00 81.88 265 GLN A N 1
ATOM 2182 C CA . GLN A 1 265 ? -42.068 -18.847 105.402 1.00 81.88 265 GLN A CA 1
ATOM 2183 C C . GLN A 1 265 ? -42.886 -18.423 106.641 1.00 81.88 265 GLN A C 1
ATOM 2185 O O . GLN A 1 265 ? -43.725 -19.175 107.145 1.00 81.88 265 GLN A O 1
ATOM 2190 N N . GLU A 1 266 ? -42.661 -17.196 107.111 1.00 84.44 266 GLU A N 1
ATOM 2191 C CA . GLU A 1 266 ? -43.395 -16.600 108.222 1.00 84.44 266 GLU A CA 1
ATOM 2192 C C . GLU A 1 266 ? -44.865 -16.348 107.856 1.00 84.44 266 GLU A C 1
ATOM 2194 O O . GLU A 1 266 ? -45.768 -16.767 108.585 1.00 84.44 266 GLU A O 1
ATOM 2199 N N . ASP A 1 267 ? -45.120 -15.755 106.689 1.00 84.06 267 ASP A N 1
ATOM 2200 C CA . ASP A 1 267 ? -46.476 -15.501 106.192 1.00 84.06 267 ASP A CA 1
ATOM 2201 C C . ASP A 1 267 ? -47.241 -16.798 105.927 1.00 84.06 267 ASP A C 1
ATOM 2203 O O . ASP A 1 267 ? -48.428 -16.892 106.237 1.00 84.06 267 ASP A O 1
ATOM 2207 N N . GLN A 1 268 ? -46.563 -17.826 105.408 1.00 83.44 268 GLN A N 1
ATOM 2208 C CA . GLN A 1 268 ? -47.151 -19.153 105.199 1.00 83.44 268 GLN A CA 1
ATOM 2209 C C . GLN A 1 268 ? -47.653 -19.752 106.513 1.00 83.44 268 GLN A C 1
ATOM 2211 O O . GLN A 1 268 ? -48.781 -20.242 106.591 1.00 83.44 268 GLN A O 1
ATOM 2216 N N . THR A 1 269 ? -46.830 -19.665 107.559 1.00 81.50 269 THR A N 1
ATOM 2217 C CA . THR A 1 269 ? -47.156 -20.194 108.887 1.00 81.50 269 THR A CA 1
ATOM 2218 C C . THR A 1 269 ? -48.337 -19.440 109.498 1.00 81.50 269 THR A C 1
ATOM 2220 O O . THR A 1 269 ? -49.276 -20.061 109.998 1.00 81.50 269 THR A O 1
ATOM 2223 N N . ARG A 1 270 ? -48.346 -18.104 109.389 1.00 83.31 270 ARG A N 1
ATOM 2224 C CA . ARG A 1 270 ? -49.456 -17.256 109.855 1.00 83.31 270 ARG A CA 1
ATOM 2225 C C . ARG A 1 270 ? -50.758 -17.552 109.102 1.00 83.31 270 ARG A C 1
ATOM 2227 O O . ARG A 1 270 ? -51.805 -17.715 109.725 1.00 83.31 270 ARG A O 1
ATOM 2234 N N . LEU A 1 271 ? -50.709 -17.671 107.775 1.00 81.00 271 LEU A N 1
ATOM 2235 C CA . LEU A 1 271 ? -51.880 -17.956 106.938 1.00 81.00 271 LEU A CA 1
ATOM 2236 C C . LEU A 1 271 ? -52.462 -19.352 107.221 1.00 81.00 271 LEU A C 1
ATOM 2238 O O . LEU A 1 271 ? -53.682 -19.529 107.296 1.00 81.00 271 LEU A O 1
ATOM 2242 N N . PHE A 1 272 ? -51.595 -20.344 107.428 1.00 81.00 272 PHE A N 1
ATOM 2243 C CA . PHE A 1 272 ? -51.995 -21.700 107.795 1.00 81.00 272 PHE A CA 1
ATOM 2244 C C . PHE A 1 272 ? -52.675 -21.743 109.172 1.00 81.00 272 PHE A C 1
ATOM 2246 O O . PHE A 1 272 ? -53.740 -22.338 109.322 1.00 81.00 272 PHE A O 1
ATOM 2253 N N . GLN A 1 273 ? -52.131 -21.032 110.162 1.00 80.06 273 GLN A N 1
ATOM 2254 C CA . GLN A 1 273 ? -52.740 -20.926 111.492 1.00 80.06 273 GLN A CA 1
ATOM 2255 C C . GLN A 1 273 ? -54.115 -20.242 111.447 1.00 80.06 273 GLN A C 1
ATOM 2257 O O . GLN A 1 273 ? -55.077 -20.741 112.029 1.00 80.06 273 GLN A O 1
ATOM 2262 N N . LEU A 1 274 ? -54.250 -19.140 110.702 1.00 77.56 274 LEU A N 1
ATOM 2263 C CA . LEU A 1 274 ? -55.523 -18.421 110.557 1.00 77.56 274 LEU A CA 1
ATOM 2264 C C . LEU A 1 274 ? -56.618 -19.269 109.887 1.00 77.56 274 LEU A C 1
ATOM 2266 O O . LEU A 1 274 ? -57.798 -19.141 110.222 1.00 77.56 274 LEU A O 1
ATOM 2270 N N . THR A 1 275 ? -56.242 -20.148 108.957 1.00 76.12 275 THR A N 1
ATOM 2271 C CA . THR A 1 275 ? -57.185 -21.039 108.260 1.00 76.12 275 THR A CA 1
ATOM 2272 C C . THR A 1 275 ? -57.561 -22.277 109.069 1.00 76.12 275 THR A C 1
ATOM 2274 O O . THR A 1 275 ? -58.694 -22.736 108.949 1.00 76.12 275 THR A O 1
ATOM 2277 N N . GLN A 1 276 ? -56.676 -22.787 109.929 1.00 67.81 276 GLN A N 1
ATOM 2278 C CA . GLN A 1 276 ? -57.019 -23.851 110.880 1.00 67.81 276 GLN A CA 1
ATOM 2279 C C . GLN A 1 276 ? -57.913 -23.344 112.020 1.00 67.81 276 GLN A C 1
ATOM 2281 O O . GLN A 1 276 ? -58.878 -24.015 112.379 1.00 67.81 276 GLN A O 1
ATOM 2286 N N . ASN A 1 277 ? -57.666 -22.128 112.517 1.00 58.47 277 ASN A N 1
ATOM 2287 C CA . ASN A 1 277 ? -58.437 -21.527 113.613 1.00 58.47 277 ASN A CA 1
ATOM 2288 C C . ASN A 1 277 ? -59.870 -21.114 113.221 1.00 58.47 277 ASN A C 1
ATOM 2290 O O . ASN A 1 277 ? -60.686 -20.840 114.092 1.00 58.47 277 ASN A O 1
ATOM 2294 N N . THR A 1 278 ? -60.190 -21.056 111.925 1.00 54.12 278 THR A N 1
ATOM 2295 C CA . THR A 1 278 ? -61.539 -20.737 111.417 1.00 54.12 278 THR A CA 1
ATOM 2296 C C . THR A 1 278 ? -62.361 -21.965 111.006 1.00 54.12 278 THR A C 1
ATOM 2298 O O . THR A 1 278 ? -63.508 -21.801 110.605 1.00 54.12 278 THR A O 1
ATOM 2301 N N . ILE A 1 279 ? -61.807 -23.183 111.084 1.00 51.19 279 ILE A N 1
ATOM 2302 C CA . ILE A 1 279 ? -62.544 -24.448 110.859 1.00 51.19 279 ILE A CA 1
ATOM 2303 C C . ILE A 1 279 ? -63.114 -24.997 112.185 1.00 51.19 279 ILE A C 1
ATOM 2305 O O . ILE A 1 279 ? -64.009 -25.837 112.182 1.00 51.19 279 ILE A O 1
ATOM 2309 N N . THR A 1 280 ? -62.634 -24.488 113.321 1.00 42.97 280 THR A N 1
ATOM 2310 C CA . THR A 1 280 ? -63.050 -24.853 114.685 1.00 42.97 280 THR A CA 1
ATOM 2311 C C . THR A 1 280 ? -64.009 -23.837 115.334 1.00 42.97 280 THR A C 1
ATOM 2313 O O . THR A 1 280 ? -64.238 -23.891 116.541 1.00 42.97 280 THR A O 1
ATOM 2316 N N . SER A 1 281 ? -64.605 -22.929 114.549 1.00 37.06 281 SER A N 1
ATOM 2317 C CA . SER A 1 281 ? -65.734 -22.047 114.918 1.00 37.06 281 SER A CA 1
ATOM 2318 C C . SER A 1 281 ? -66.723 -21.932 113.765 1.00 37.06 281 SER A C 1
ATOM 2320 O O . SER A 1 281 ? -67.936 -21.872 114.047 1.00 37.06 281 SER A O 1
#

InterPro domains:
  IPR000237 GRIP domain [PF01465] (231-271)
  IPR000237 GRIP domain [PS50913] (226-274)
  IPR000237 GRIP domain [SM00755] (229-274)